Protein AF-0000000078027115 (afdb_homodimer)

Radius of gyration: 21.69 Å; Cα contacts (8 Å, |Δi|>4): 1004; chains: 2; bounding box: 46×57×55 Å

Nearest PDB structures (foldseek):
  5u2k-assembly1_A  TM=8.817E-01  e=4.758E-08  Staphylococcus aureus subsp. aureus COL
  2ic7-assembly1_B  TM=8.931E-01  e=7.003E-08  Geobacillus kaustophilus
  3vbk-assembly1_E  TM=7.698E-01  e=2.415E-09  Bacillus cereus SJ1
  3vbn-assembly1_E  TM=7.291E-01  e=1.578E-08  Bacillus cereus SJ1
  3vbp-assembly1_E  TM=7.575E-01  e=7.821E-08  Bacillus cereus SJ1

Secondary structure (DSSP, 8-state):
----HHHHHHHTHHHHHHHHHHHTTS-HHHHHHHHHHTTT--HHHHHHHHHHHHHHHSSEE-SS-EE-TT-EEE-GGGEEE-SS-EE-TT-EEE-TT-EEE-SS-EE-TT-EEE-EEE----SSS-GGGSPEEE--EEE-SSEEE-TT-EE-TT-EE-SSEEE-TT-EE-S-B-SEEEEETTEEEEE---/----HHHHHHHHHHHHHHHHHHHTTS-HHHHHHHHHHTTT--HHHHHHHHHHHHHHHSSEE-SS-EE-TT-EEE-GGGEEE-SS-EE-TT-EEE-TT-EEE-SS-EE-TT-EEE-EEE---SSSS-GGGSPEEE--EEE-SSEEE-TT-EE-TT-EE-SSEEE-TT-EE-S-B-SEEEEETTEEEEE---

pLDDT: mean 95.49, std 7.54, range [35.25, 98.94]

InterPro domains:
  IPR001451 Hexapeptide repeat [PF00132] (137-171)
  IPR011004 Trimeric LpxA-like superfamily [SSF51161] (45-188)
  IPR051159 Hexapeptide-repeat containing acetyltransferases [PTHR23416] (60-187)

Structure (mmCIF, N/CA/C/O backbone):
data_AF-0000000078027115-model_v1
#
loop_
_entity.id
_entity.type
_entity.pdbx_description
1 polymer Acyltransferase
#
loop_
_atom_site.group_PDB
_atom_site.id
_atom_site.type_symbol
_atom_site.label_atom_id
_atom_site.label_alt_id
_atom_site.label_comp_id
_atom_site.label_asym_id
_atom_site.label_entity_id
_atom_site.label_seq_id
_atom_site.pdbx_PDB_ins_code
_atom_site.Cartn_x
_atom_site.Cartn_y
_atom_site.Cartn_z
_atom_site.occupancy
_atom_site.B_iso_or_equiv
_atom_site.auth_seq_id
_atom_site.auth_comp_id
_atom_site.auth_asym_id
_atom_site.auth_atom_id
_atom_site.pdbx_PDB_model_num
ATOM 1 N N . MET A 1 1 ? -15.133 -5.922 22.125 1 35.25 1 MET A N 1
ATOM 2 C CA . MET A 1 1 ? -13.844 -6.066 21.438 1 35.25 1 MET A CA 1
ATOM 3 C C . MET A 1 1 ? -14.039 -6.391 19.969 1 35.25 1 MET A C 1
ATOM 5 O O . MET A 1 1 ? -14.75 -7.336 19.625 1 35.25 1 MET A O 1
ATOM 9 N N . LEU A 1 2 ? -13.945 -5.504 19.109 1 49.84 2 LEU A N 1
ATOM 10 C CA . LEU A 1 2 ? -14.242 -5.738 17.703 1 49.84 2 LEU A CA 1
ATOM 11 C C . LEU A 1 2 ? -13.609 -7.039 17.219 1 49.84 2 LEU A C 1
ATOM 13 O O . LEU A 1 2 ? -12.438 -7.305 17.5 1 49.84 2 LEU A O 1
ATOM 17 N N . GLU A 1 3 ? -14.383 -7.988 16.953 1 62.34 3 GLU A N 1
ATOM 18 C CA . GLU A 1 3 ? -13.977 -9.312 16.484 1 62.34 3 GLU A CA 1
ATOM 19 C C . GLU A 1 3 ? -12.914 -9.211 15.383 1 62.34 3 GLU A C 1
ATOM 21 O O . GLU A 1 3 ? -13.047 -8.406 14.461 1 62.34 3 GLU A O 1
ATOM 26 N N . THR A 1 4 ? -11.812 -9.875 15.57 1 75.25 4 THR A N 1
ATOM 27 C CA . THR A 1 4 ? -10.75 -9.898 14.57 1 75.25 4 THR A CA 1
ATOM 28 C C . THR A 1 4 ? -11.227 -10.586 13.289 1 75.25 4 THR A C 1
ATOM 30 O O . THR A 1 4 ? -12.258 -11.258 13.289 1 75.25 4 THR A O 1
ATOM 33 N N . GLY A 1 5 ? -10.633 -10.32 12.211 1 80.94 5 GLY A N 1
ATOM 34 C CA . GLY A 1 5 ? -10.945 -10.984 10.953 1 80.94 5 GLY A CA 1
ATOM 35 C C . GLY A 1 5 ? -10.969 -12.492 11.07 1 80.94 5 GLY A C 1
ATOM 36 O O . GLY A 1 5 ? -11.852 -13.156 10.516 1 80.94 5 GLY A O 1
ATOM 37 N N . ARG A 1 6 ? -10.109 -13.055 11.867 1 83.5 6 ARG A N 1
ATOM 38 C CA . ARG A 1 6 ? -10 -14.5 12.055 1 83.5 6 ARG A CA 1
ATOM 39 C C . ARG A 1 6 ? -11.242 -15.062 12.727 1 83.5 6 ARG A C 1
ATOM 41 O O . ARG A 1 6 ? -11.781 -16.078 12.289 1 83.5 6 ARG A O 1
ATOM 48 N N . LYS A 1 7 ? -11.688 -14.43 13.797 1 83.12 7 LYS A N 1
ATOM 49 C CA . LYS A 1 7 ? -12.883 -14.867 14.516 1 83.12 7 LYS A CA 1
ATOM 50 C C . LYS A 1 7 ? -14.117 -14.781 13.625 1 83.12 7 LYS A C 1
ATOM 52 O O . LYS A 1 7 ? -14.945 -15.695 13.617 1 83.12 7 LYS A O 1
ATOM 57 N N . LYS A 1 8 ? -14.203 -13.773 12.852 1 84.38 8 LYS A N 1
ATOM 58 C CA . LYS A 1 8 ? -15.336 -13.609 11.945 1 84.38 8 LYS A CA 1
ATOM 59 C C . LYS A 1 8 ? -15.344 -14.695 10.875 1 84.38 8 LYS A C 1
ATOM 61 O O . LYS A 1 8 ? -16.391 -15.273 10.578 1 84.38 8 LYS A O 1
ATOM 66 N N . PHE A 1 9 ? -14.219 -14.93 10.359 1 89.62 9 PHE A N 1
ATOM 67 C CA . PHE A 1 9 ? -14.117 -15.984 9.359 1 89.62 9 PHE A CA 1
ATOM 68 C C . PHE A 1 9 ? -14.539 -17.328 9.938 1 89.62 9 PHE A C 1
ATOM 70 O O . PHE A 1 9 ? -15.281 -18.078 9.297 1 89.62 9 PHE A O 1
ATOM 77 N N . SER A 1 10 ? -14.031 -17.625 11.023 1 87.88 10 SER A N 1
ATOM 78 C CA . SER A 1 10 ? -14.328 -18.922 11.648 1 87.88 10 SER A CA 1
ATOM 79 C C . SER A 1 10 ? -15.828 -19.078 11.883 1 87.88 10 SER A C 1
ATOM 81 O O . SER A 1 10 ? -16.375 -20.172 11.719 1 87.88 10 SER A O 1
ATOM 83 N N . ARG A 1 11 ? -16.5 -17.984 12.188 1 89.88 11 ARG A N 1
ATOM 84 C CA . ARG A 1 11 ? -17.922 -18 12.469 1 89.88 11 ARG A CA 1
ATOM 85 C C . ARG A 1 11 ? -18.734 -18.297 11.203 1 89.88 11 ARG A C 1
ATOM 87 O O . ARG A 1 11 ? -19.734 -19.016 11.242 1 89.88 11 ARG A O 1
ATOM 94 N N . TRP A 1 12 ? -18.281 -17.797 10.125 1 92.88 12 TRP A N 1
ATOM 95 C CA . TRP A 1 12 ? -19.062 -17.891 8.891 1 92.88 12 TRP A CA 1
ATOM 96 C C . TRP A 1 12 ? -18.391 -18.828 7.898 1 92.88 12 TRP A C 1
ATOM 98 O O . TRP A 1 12 ? -18.703 -18.812 6.703 1 92.88 12 TRP A O 1
ATOM 108 N N . LYS A 1 13 ? -17.5 -19.625 8.391 1 94.25 13 LYS A N 1
ATOM 109 C CA . LYS A 1 13 ? -16.672 -20.469 7.539 1 94.25 13 LYS A CA 1
ATOM 110 C C . LYS A 1 13 ? -17.531 -21.391 6.664 1 94.25 13 LYS A C 1
ATOM 112 O O . LYS A 1 13 ? -17.281 -21.516 5.465 1 94.25 13 LYS A O 1
ATOM 117 N N . TRP A 1 14 ? -18.5 -22.031 7.293 1 94.81 14 TRP A N 1
ATOM 118 C CA . TRP A 1 14 ? -19.312 -22.969 6.555 1 94.81 14 TRP A CA 1
ATOM 119 C C . TRP A 1 14 ? -20.031 -22.297 5.395 1 94.81 14 TRP A C 1
ATOM 121 O O . TRP A 1 14 ? -20.125 -22.844 4.297 1 94.81 14 TRP A O 1
ATOM 131 N N . LEU A 1 15 ? -20.578 -21.078 5.57 1 95.94 15 LEU A N 1
ATOM 132 C CA . LEU A 1 15 ? -21.25 -20.312 4.527 1 95.94 15 LEU A CA 1
ATOM 133 C C . LEU A 1 15 ? -20.266 -19.875 3.449 1 95.94 15 LEU A C 1
ATOM 135 O O . LEU A 1 15 ? -20.562 -19.969 2.256 1 95.94 15 LEU A O 1
ATOM 139 N N . ILE A 1 16 ? -19.141 -19.422 3.916 1 96.19 16 ILE A N 1
ATOM 140 C CA . ILE A 1 16 ? -18.109 -18.953 2.986 1 96.19 16 ILE A CA 1
ATOM 141 C C . ILE A 1 16 ? -17.672 -20.094 2.078 1 96.19 16 ILE A C 1
ATOM 143 O O . ILE A 1 16 ? -17.609 -19.938 0.857 1 96.19 16 ILE A O 1
ATOM 147 N N . LYS A 1 17 ? -17.406 -21.203 2.666 1 95.12 17 LYS A N 1
ATOM 148 C CA . LYS A 1 17 ? -16.984 -22.375 1.897 1 95.12 17 LYS A CA 1
ATOM 149 C C . LYS A 1 17 ? -18.062 -22.812 0.926 1 95.12 17 LYS A C 1
ATOM 151 O O . LYS A 1 17 ? -17.766 -23.25 -0.191 1 95.12 17 LYS A O 1
ATOM 156 N N . PHE A 1 18 ? -19.328 -22.734 1.373 1 97.44 18 PHE A N 1
ATOM 157 C CA . PHE A 1 18 ? -20.469 -23.062 0.512 1 97.44 18 PHE A CA 1
ATOM 158 C C . PHE A 1 18 ? -20.5 -22.141 -0.699 1 97.44 18 PHE A C 1
ATOM 160 O O . PHE A 1 18 ? -20.688 -22.594 -1.829 1 97.44 18 PHE A O 1
ATOM 167 N N . LEU A 1 19 ? -20.297 -20.844 -0.499 1 97.69 19 LEU A N 1
ATOM 168 C CA . LEU A 1 19 ? -20.328 -19.859 -1.574 1 97.69 19 LEU A CA 1
ATOM 169 C C . LEU A 1 19 ? -19.141 -20.047 -2.521 1 97.69 19 LEU A C 1
ATOM 171 O O . LEU A 1 19 ? -19.266 -19.828 -3.729 1 97.69 19 LEU A O 1
ATOM 175 N N . VAL A 1 20 ? -17.969 -20.406 -1.99 1 98.06 20 VAL A N 1
ATOM 176 C CA . VAL A 1 20 ? -16.828 -20.719 -2.828 1 98.06 20 VAL A CA 1
ATOM 177 C C . VAL A 1 20 ? -17.172 -21.844 -3.791 1 98.06 20 VAL A C 1
ATOM 179 O O . VAL A 1 20 ? -16.844 -21.781 -4.977 1 98.06 20 VAL A O 1
ATOM 182 N N . LYS A 1 21 ? -17.812 -22.891 -3.299 1 97.5 21 LYS A N 1
ATOM 183 C CA . LYS A 1 21 ? -18.203 -24.031 -4.133 1 97.5 21 LYS A CA 1
ATOM 184 C C . LYS A 1 21 ? -19.172 -23.578 -5.23 1 97.5 21 LYS A C 1
ATOM 186 O O . LYS A 1 21 ? -19.062 -24.047 -6.371 1 97.5 21 LYS A O 1
ATOM 191 N N . ILE A 1 22 ? -20.078 -22.703 -4.902 1 98 22 ILE A N 1
ATOM 192 C CA . ILE A 1 22 ? -21.047 -22.188 -5.867 1 98 22 ILE A CA 1
ATOM 193 C C . ILE A 1 22 ? -20.328 -21.422 -6.973 1 98 22 ILE A C 1
ATOM 195 O O . ILE A 1 22 ? -20.578 -21.656 -8.156 1 98 22 ILE A O 1
ATOM 199 N N . VAL A 1 23 ? -19.406 -20.562 -6.578 1 98 23 VAL A N 1
ATOM 200 C CA . VAL A 1 23 ? -18.688 -19.734 -7.535 1 98 23 VAL A CA 1
ATOM 201 C C . VAL A 1 23 ? -17.781 -20.609 -8.398 1 98 23 VAL A C 1
ATOM 203 O O . VAL A 1 23 ? -17.562 -20.312 -9.578 1 98 23 VAL A O 1
ATOM 206 N N . SER A 1 24 ? -17.328 -21.688 -7.832 1 97.5 24 SER A N 1
ATOM 207 C CA . SER A 1 24 ? -16.391 -22.594 -8.516 1 97.5 24 SER A CA 1
ATOM 208 C C . SER A 1 24 ? -17.062 -23.266 -9.711 1 97.5 24 SER A C 1
ATOM 210 O O . SER A 1 24 ? -16.375 -23.828 -10.57 1 97.5 24 SER A O 1
ATOM 212 N N . ILE A 1 25 ? -18.328 -23.281 -9.789 1 97.81 25 ILE A N 1
ATOM 213 C CA . ILE A 1 25 ? -19.078 -23.906 -10.883 1 97.81 25 ILE A CA 1
ATOM 214 C C . ILE A 1 25 ? -18.969 -23.031 -12.133 1 97.81 25 ILE A C 1
ATOM 216 O O . ILE A 1 25 ? -19.016 -23.547 -13.258 1 97.81 25 ILE A O 1
ATOM 220 N N . LEU A 1 26 ? -18.766 -21.812 -11.93 1 97.81 26 LEU A N 1
ATOM 221 C CA . LEU A 1 26 ? -18.672 -20.875 -13.055 1 97.81 26 LEU A CA 1
ATOM 222 C C . LEU A 1 26 ? -17.391 -21.109 -13.852 1 97.81 26 LEU A C 1
ATOM 224 O O . LEU A 1 26 ? -16.375 -21.484 -13.281 1 97.81 26 LEU A O 1
ATOM 228 N N . PRO A 1 27 ? -17.5 -20.812 -15.141 1 98.06 27 PRO A N 1
ATOM 229 C CA . PRO A 1 27 ? -16.281 -20.953 -15.953 1 98.06 27 PRO A CA 1
ATOM 230 C C . PRO A 1 27 ? -15.156 -20.047 -15.477 1 98.06 27 PRO A C 1
ATOM 232 O O . PRO A 1 27 ? -15.406 -18.953 -14.969 1 98.06 27 PRO A O 1
ATOM 235 N N . THR A 1 28 ? -13.945 -20.531 -15.617 1 97.94 28 THR A N 1
ATOM 236 C CA . THR A 1 28 ? -12.758 -19.812 -15.156 1 97.94 28 THR A CA 1
ATOM 237 C C . THR A 1 28 ? -12.727 -18.406 -15.719 1 97.94 28 THR A C 1
ATOM 239 O O . THR A 1 28 ? -12.406 -17.453 -15 1 97.94 28 THR A O 1
ATOM 242 N N . SER A 1 29 ? -13.047 -18.219 -16.984 1 97.81 29 SER A N 1
ATOM 243 C CA . SER A 1 29 ? -13.008 -16.906 -17.609 1 97.81 29 SER A CA 1
ATOM 244 C C . SER A 1 29 ? -13.938 -15.93 -16.906 1 97.81 29 SER A C 1
ATOM 246 O O . SER A 1 29 ? -13.609 -14.75 -16.75 1 97.81 29 SER A O 1
ATOM 248 N N . ILE A 1 30 ? -15.039 -16.406 -16.5 1 98.44 30 ILE A N 1
ATOM 249 C CA . ILE A 1 30 ? -16.016 -15.57 -15.812 1 98.44 30 ILE A CA 1
ATOM 250 C C . ILE A 1 30 ? -15.492 -15.211 -14.422 1 98.44 30 ILE A C 1
ATOM 252 O O . ILE A 1 30 ? -15.602 -14.062 -13.984 1 98.44 30 ILE A O 1
ATOM 256 N N . ARG A 1 31 ? -14.914 -16.203 -13.758 1 98.5 31 ARG A N 1
ATOM 257 C CA . ARG A 1 31 ? -14.398 -15.969 -12.406 1 98.5 31 ARG A CA 1
ATOM 258 C C . ARG A 1 31 ? -13.258 -14.961 -12.43 1 98.5 31 ARG A C 1
ATOM 260 O O . ARG A 1 31 ? -13.18 -14.094 -11.555 1 98.5 31 ARG A O 1
ATOM 267 N N . VAL A 1 32 ? -12.406 -15.039 -13.414 1 98.25 32 VAL A N 1
ATOM 268 C CA . VAL A 1 32 ? -11.297 -14.094 -13.555 1 98.25 32 VAL A CA 1
ATOM 269 C C . VAL A 1 32 ? -11.844 -12.695 -13.797 1 98.25 32 VAL A C 1
ATOM 271 O O . VAL A 1 32 ? -11.352 -11.719 -13.227 1 98.25 32 VAL A O 1
ATOM 274 N N . THR A 1 33 ? -12.867 -12.594 -14.68 1 98.25 33 THR A N 1
ATOM 275 C CA . THR A 1 33 ? -13.492 -11.312 -14.961 1 98.25 33 THR A CA 1
ATOM 276 C C . THR A 1 33 ? -14.133 -10.734 -13.703 1 98.25 33 THR A C 1
ATOM 278 O O . THR A 1 33 ? -13.992 -9.539 -13.43 1 98.25 33 THR A O 1
ATOM 281 N N . LEU A 1 34 ? -14.812 -11.555 -12.945 1 97.75 34 LEU A N 1
ATOM 282 C CA . LEU A 1 34 ? -15.438 -11.125 -11.703 1 97.75 34 LEU A CA 1
ATOM 283 C C . LEU A 1 34 ? -14.383 -10.625 -10.719 1 97.75 34 LEU A C 1
ATOM 285 O O . LEU A 1 34 ? -14.609 -9.633 -10.016 1 97.75 34 LEU A O 1
ATOM 289 N N . MET A 1 35 ? -13.211 -11.336 -10.641 1 97.5 35 MET A N 1
ATOM 290 C CA . MET A 1 35 ? -12.117 -10.914 -9.773 1 97.5 35 MET A CA 1
ATOM 291 C C . MET A 1 35 ? -11.688 -9.492 -10.086 1 97.5 35 MET A C 1
ATOM 293 O O . MET A 1 35 ? -11.484 -8.68 -9.18 1 97.5 35 MET A O 1
ATOM 297 N N . THR A 1 36 ? -11.586 -9.211 -11.344 1 96.38 36 THR A N 1
ATOM 298 C CA . THR A 1 36 ? -11.148 -7.891 -11.789 1 96.38 36 THR A CA 1
ATOM 299 C C . THR A 1 36 ? -12.227 -6.848 -11.523 1 96.38 36 THR A C 1
ATOM 301 O O . THR A 1 36 ? -11.93 -5.75 -11.047 1 96.38 36 THR A O 1
ATOM 304 N N . MET A 1 37 ? -13.469 -7.156 -11.789 1 95.75 37 MET A N 1
ATOM 305 C CA . MET A 1 37 ? -14.586 -6.227 -11.656 1 95.75 37 MET A CA 1
ATOM 306 C C . MET A 1 37 ? -14.805 -5.832 -10.203 1 95.75 37 MET A C 1
ATOM 308 O O . MET A 1 37 ? -15.117 -4.68 -9.906 1 95.75 37 MET A O 1
ATOM 312 N N . PHE A 1 38 ? -14.617 -6.73 -9.336 1 96 38 PHE A N 1
ATOM 313 C CA . PHE A 1 38 ? -14.93 -6.484 -7.938 1 96 38 PHE A CA 1
ATOM 314 C C . PHE A 1 38 ? -13.672 -6.152 -7.148 1 96 38 PHE A C 1
ATOM 316 O O . PHE A 1 38 ? -13.688 -6.129 -5.918 1 96 38 PHE A O 1
ATOM 323 N N . SER A 1 39 ? -12.578 -5.906 -7.859 1 96.12 39 SER A N 1
ATOM 324 C CA . SER A 1 39 ? -11.305 -5.629 -7.191 1 96.12 39 SER A CA 1
ATOM 325 C C . SER A 1 39 ? -11.383 -4.352 -6.367 1 96.12 39 SER A C 1
ATOM 327 O O . SER A 1 39 ? -10.664 -4.207 -5.371 1 96.12 39 SER A O 1
ATOM 329 N N . GLY A 1 40 ? -12.281 -3.457 -6.66 1 94.44 40 GLY A N 1
ATOM 330 C CA . GLY A 1 40 ? -12.328 -2.166 -5.996 1 94.44 40 GLY A CA 1
ATOM 331 C C . GLY A 1 40 ? -13.484 -2.039 -5.02 1 94.44 40 GLY A C 1
ATOM 332 O O . GLY A 1 40 ? -13.625 -1.015 -4.348 1 94.44 40 GLY A O 1
ATOM 333 N N . LEU A 1 41 ? -14.375 -3.035 -4.91 1 94 41 LEU A N 1
ATOM 334 C CA . LEU A 1 41 ? -15.547 -2.971 -4.043 1 94 41 LEU A CA 1
ATOM 335 C C . LEU A 1 41 ? -15.133 -2.812 -2.584 1 94 41 LEU A C 1
ATOM 337 O O . LEU A 1 41 ? -14.406 -3.648 -2.047 1 94 41 LEU A O 1
ATOM 341 N N . PRO A 1 42 ? -15.539 -1.743 -1.933 1 91.94 42 PRO A N 1
ATOM 342 C CA . PRO A 1 42 ? -15.102 -1.483 -0.56 1 91.94 42 PRO A CA 1
ATOM 343 C C . PRO A 1 42 ? -15.945 -2.219 0.478 1 91.94 42 PRO A C 1
ATOM 345 O O . PRO A 1 42 ? -16.938 -2.85 0.13 1 91.94 42 PRO A O 1
ATOM 348 N N . GLY A 1 43 ? -15.414 -2.191 1.781 1 90.62 43 GLY A N 1
ATOM 349 C CA . GLY A 1 43 ? -16.188 -2.68 2.91 1 90.62 43 GLY A CA 1
ATOM 350 C C . GLY A 1 43 ? -16.094 -4.184 3.084 1 90.62 43 GLY A C 1
ATOM 351 O O . GLY A 1 43 ? -15.422 -4.867 2.314 1 90.62 43 GLY A O 1
ATOM 352 N N . LYS A 1 44 ? -16.781 -4.684 4.047 1 92.81 44 LYS A N 1
ATOM 353 C CA . LYS A 1 44 ? -16.766 -6.098 4.406 1 92.81 44 LYS A CA 1
ATOM 354 C C . LYS A 1 44 ? -17.266 -6.965 3.254 1 92.81 44 LYS A C 1
ATOM 356 O O . LYS A 1 44 ? -16.672 -8 2.941 1 92.81 44 LYS A O 1
ATOM 361 N N . PRO A 1 45 ? -18.422 -6.562 2.549 1 93.88 45 PRO A N 1
ATOM 362 C CA . PRO A 1 45 ? -18.844 -7.383 1.416 1 93.88 45 PRO A CA 1
ATOM 363 C C . PRO A 1 45 ? -17.766 -7.531 0.347 1 93.88 45 PRO A C 1
ATOM 365 O O . PRO A 1 45 ? -17.609 -8.609 -0.236 1 93.88 45 PRO A O 1
ATOM 368 N N . GLY A 1 46 ? -17 -6.426 0.103 1 96.12 46 GLY A N 1
ATOM 369 C CA . GLY A 1 46 ? -15.922 -6.496 -0.86 1 96.12 46 GLY A CA 1
ATOM 370 C C . GLY A 1 46 ? -14.828 -7.469 -0.454 1 96.12 46 GLY A C 1
ATOM 371 O O . GLY A 1 46 ? -14.305 -8.211 -1.291 1 96.12 46 GLY A O 1
ATOM 372 N N . VAL A 1 47 ? -14.531 -7.465 0.813 1 96.94 47 VAL A N 1
ATOM 373 C CA . VAL A 1 47 ? -13.484 -8.336 1.346 1 96.94 47 VAL A CA 1
ATOM 374 C C . VAL A 1 47 ? -13.906 -9.797 1.197 1 96.94 47 VAL A C 1
ATOM 376 O O . VAL A 1 47 ? -13.125 -10.625 0.717 1 96.94 47 VAL A O 1
ATOM 379 N N . VAL A 1 48 ? -15.102 -10.117 1.535 1 97.62 48 VAL A N 1
ATOM 380 C CA . VAL A 1 48 ? -15.609 -11.484 1.49 1 97.62 48 VAL A CA 1
ATOM 381 C C . VAL A 1 48 ? -15.688 -11.961 0.041 1 97.62 48 VAL A C 1
ATOM 383 O O . VAL A 1 48 ? -15.281 -13.078 -0.273 1 97.62 48 VAL A O 1
ATOM 386 N N . LEU A 1 49 ? -16.188 -11.117 -0.809 1 98.25 49 LEU A N 1
ATOM 387 C CA . LEU A 1 49 ? -16.328 -11.469 -2.217 1 98.25 49 LEU A CA 1
ATOM 388 C C . LEU A 1 49 ? -14.977 -11.75 -2.852 1 98.25 49 LEU A C 1
ATOM 390 O O . LEU A 1 49 ? -14.82 -12.719 -3.6 1 98.25 49 LEU A O 1
ATOM 394 N N . ARG A 1 50 ? -14.023 -10.898 -2.559 1 98.5 50 ARG A N 1
ATOM 395 C CA . ARG A 1 50 ? -12.695 -11.102 -3.119 1 98.5 50 ARG A CA 1
ATOM 396 C C . ARG A 1 50 ? -12.086 -12.414 -2.619 1 98.5 50 ARG A C 1
ATOM 398 O O . ARG A 1 50 ? -11.43 -13.125 -3.379 1 98.5 50 ARG A O 1
ATOM 405 N N . TYR A 1 51 ? -12.234 -12.734 -1.387 1 98.75 51 TYR A N 1
ATOM 406 C CA . TYR A 1 51 ? -11.773 -14.016 -0.863 1 98.75 51 TYR A CA 1
ATOM 407 C C . TYR A 1 51 ? -12.422 -15.18 -1.604 1 98.75 51 TYR A C 1
ATOM 409 O O . TYR A 1 51 ? -11.742 -16.125 -2.014 1 98.75 51 TYR A O 1
ATOM 417 N N . ILE A 1 52 ? -13.773 -15.117 -1.726 1 98.75 52 ILE A N 1
ATOM 418 C CA . ILE A 1 52 ? -14.547 -16.203 -2.312 1 98.75 52 ILE A CA 1
ATOM 419 C C . ILE A 1 52 ? -14.07 -16.453 -3.742 1 98.75 52 ILE A C 1
ATOM 421 O O . ILE A 1 52 ? -13.82 -17.609 -4.125 1 98.75 52 ILE A O 1
ATOM 425 N N . ILE A 1 53 ? -13.977 -15.414 -4.496 1 98.88 53 ILE A N 1
ATOM 426 C CA . ILE A 1 53 ? -13.586 -15.555 -5.895 1 98.88 53 ILE A CA 1
ATOM 427 C C . ILE A 1 53 ? -12.148 -16.047 -5.984 1 98.88 53 ILE A C 1
ATOM 429 O O . ILE A 1 53 ? -11.852 -16.984 -6.734 1 98.88 53 ILE A O 1
ATOM 433 N N . PHE A 1 54 ? -11.242 -15.461 -5.254 1 98.88 54 PHE A N 1
ATOM 434 C CA . PHE A 1 54 ? -9.844 -15.867 -5.25 1 98.88 54 PHE A CA 1
ATOM 435 C C . PHE A 1 54 ? -9.703 -17.344 -4.883 1 98.88 54 PHE A C 1
ATOM 437 O O . PHE A 1 54 ? -8.977 -18.078 -5.543 1 98.88 54 PHE A O 1
ATOM 444 N N . SER A 1 55 ? -10.359 -17.719 -3.795 1 98.81 55 SER A N 1
ATOM 445 C CA . SER A 1 55 ? -10.305 -19.094 -3.322 1 98.81 55 SER A CA 1
ATOM 446 C C . SER A 1 55 ? -10.812 -20.062 -4.383 1 98.81 55 SER A C 1
ATOM 448 O O . SER A 1 55 ? -10.289 -21.172 -4.516 1 98.81 55 SER A O 1
ATOM 450 N N . SER A 1 56 ? -11.781 -19.672 -5.133 1 98.75 56 SER A N 1
ATOM 451 C CA . SER A 1 56 ? -12.344 -20.531 -6.168 1 98.75 56 SER A CA 1
ATOM 452 C C . SER A 1 56 ? -11.391 -20.688 -7.348 1 98.75 56 SER A C 1
ATOM 454 O O . SER A 1 56 ? -11.5 -21.625 -8.133 1 98.75 56 SER A O 1
ATOM 456 N N . LEU A 1 57 ? -10.461 -19.766 -7.496 1 98.75 57 LEU A N 1
ATOM 457 C CA . LEU A 1 57 ? -9.578 -19.719 -8.656 1 98.75 57 LEU A CA 1
ATOM 458 C C . LEU A 1 57 ? -8.211 -20.312 -8.336 1 98.75 57 LEU A C 1
ATOM 460 O O . LEU A 1 57 ? -7.559 -20.906 -9.203 1 98.75 57 LEU A O 1
ATOM 464 N N . SER A 1 58 ? -7.766 -20.156 -7.09 1 98.81 58 SER A N 1
ATOM 465 C CA . SER A 1 58 ? -6.395 -20.484 -6.703 1 98.81 58 SER A CA 1
ATOM 466 C C . SER A 1 58 ? -6.176 -21.984 -6.645 1 98.81 58 SER A C 1
ATOM 468 O O . SER A 1 58 ? -7.137 -22.75 -6.543 1 98.81 58 SER A O 1
ATOM 470 N N . LYS A 1 59 ? -4.898 -22.359 -6.773 1 98.56 59 LYS A N 1
ATOM 471 C CA . LYS A 1 59 ? -4.535 -23.781 -6.645 1 98.56 59 LYS A CA 1
ATOM 472 C C . LYS A 1 59 ? -4.891 -24.312 -5.262 1 98.56 59 LYS A C 1
ATOM 474 O O . LYS A 1 59 ? -5.438 -25.406 -5.137 1 98.56 59 LYS A O 1
ATOM 479 N N . CYS A 1 60 ? -4.551 -23.578 -4.266 1 98.31 60 CYS A N 1
ATOM 480 C CA . CYS A 1 60 ? -4.891 -23.797 -2.863 1 98.31 60 CYS A CA 1
ATOM 481 C C . CYS A 1 60 ? -5.078 -22.469 -2.133 1 98.31 60 CYS A C 1
ATOM 483 O O . CYS A 1 60 ? -4.348 -21.516 -2.377 1 98.31 60 CYS A O 1
ATOM 485 N N . CYS A 1 61 ? -6.074 -22.438 -1.233 1 98.62 61 CYS A N 1
ATOM 486 C CA . CYS A 1 61 ? -6.312 -21.25 -0.427 1 98.62 61 CYS A CA 1
ATOM 487 C C . CYS A 1 61 ? -6.73 -21.625 0.99 1 98.62 61 CYS A C 1
ATOM 489 O O . CYS A 1 61 ? -7.758 -22.266 1.188 1 98.62 61 CYS A O 1
ATOM 491 N N . GLY A 1 62 ? -5.938 -21.203 1.924 1 98.5 62 GLY A N 1
ATOM 492 C CA . GLY A 1 62 ? -6.242 -21.484 3.318 1 98.5 62 GLY A CA 1
ATOM 493 C C . GLY A 1 62 ? -7.344 -20.594 3.875 1 98.5 62 GLY A C 1
ATOM 494 O O . GLY A 1 62 ? -8.016 -19.891 3.125 1 98.5 62 GLY A O 1
ATOM 495 N N . ASP A 1 63 ? -7.508 -20.719 5.223 1 97.94 63 ASP A N 1
ATOM 496 C CA . ASP A 1 63 ? -8.531 -19.953 5.93 1 97.94 63 ASP A CA 1
ATOM 497 C C . ASP A 1 63 ? -8.055 -18.531 6.227 1 97.94 63 ASP A C 1
ATOM 499 O O . ASP A 1 63 ? -6.867 -18.312 6.496 1 97.94 63 ASP A O 1
ATOM 503 N N . ASN A 1 64 ? -8.969 -17.562 6.168 1 97.5 64 ASN A N 1
ATOM 504 C CA . ASN A 1 64 ? -8.742 -16.188 6.617 1 97.5 64 ASN A CA 1
ATOM 505 C C . ASN A 1 64 ? -7.664 -15.5 5.789 1 97.5 64 ASN A C 1
ATOM 507 O O . ASN A 1 64 ? -6.707 -14.953 6.344 1 97.5 64 ASN A O 1
ATOM 511 N N . VAL A 1 65 ? -7.855 -15.586 4.508 1 98.62 65 VAL A N 1
ATOM 512 C CA . VAL A 1 65 ? -7 -14.852 3.578 1 98.62 65 VAL A CA 1
ATOM 513 C C . VAL A 1 65 ? -7.672 -13.539 3.182 1 98.62 65 VAL A C 1
ATOM 515 O O . VAL A 1 65 ? -8.844 -13.523 2.793 1 98.62 65 VAL A O 1
ATOM 518 N N . TYR A 1 66 ? -6.926 -12.508 3.389 1 98.62 66 TYR A N 1
ATOM 519 C CA . TYR A 1 66 ? -7.41 -11.172 3.07 1 98.62 66 TYR A CA 1
ATOM 520 C C . TYR A 1 66 ? -6.801 -10.664 1.769 1 98.62 66 TYR A C 1
ATOM 522 O O . TYR A 1 66 ? -5.578 -10.664 1.605 1 98.62 66 TYR A O 1
ATOM 530 N N . ILE A 1 67 ? -7.605 -10.227 0.823 1 98.69 67 ILE A N 1
ATOM 531 C CA . ILE A 1 67 ? -7.176 -9.578 -0.41 1 98.69 67 ILE A CA 1
ATOM 532 C C . ILE A 1 67 ? -7.699 -8.141 -0.444 1 98.69 67 ILE A C 1
ATOM 534 O O . ILE A 1 67 ? -8.906 -7.918 -0.499 1 98.69 67 ILE A O 1
ATOM 538 N N . GLY A 1 68 ? -6.773 -7.238 -0.461 1 98.12 68 GLY A N 1
ATOM 539 C CA . GLY A 1 68 ? -7.117 -5.824 -0.463 1 98.12 68 GLY A CA 1
ATOM 540 C C . GLY A 1 68 ? -7.707 -5.352 -1.779 1 98.12 68 GLY A C 1
ATOM 541 O O . GLY A 1 68 ? -8.008 -6.164 -2.656 1 98.12 68 GLY A O 1
ATOM 542 N N . ARG A 1 69 ? -7.934 -4.035 -1.87 1 97.25 69 ARG A N 1
ATOM 543 C CA . ARG A 1 69 ? -8.578 -3.457 -3.043 1 97.25 69 ARG A CA 1
ATOM 544 C C . ARG A 1 69 ? -7.566 -3.176 -4.145 1 97.25 69 ARG A C 1
ATOM 546 O O . ARG A 1 69 ? -6.402 -2.875 -3.865 1 97.25 69 ARG A O 1
ATOM 553 N N . TRP A 1 70 ? -8.078 -3.283 -5.352 1 97.19 70 TRP A N 1
ATOM 554 C CA . TRP A 1 70 ? -7.387 -2.883 -6.574 1 97.19 70 TRP A CA 1
ATOM 555 C C . TRP A 1 70 ? -6.129 -3.715 -6.789 1 97.19 70 TRP A C 1
ATOM 557 O O . TRP A 1 70 ? -5.109 -3.201 -7.258 1 97.19 70 TRP A O 1
ATOM 567 N N . CYS A 1 71 ? -6.125 -4.934 -6.289 1 98.19 71 CYS A N 1
ATOM 568 C CA . CYS A 1 71 ? -5.082 -5.887 -6.648 1 98.19 71 CYS A CA 1
ATOM 569 C C . CYS A 1 71 ? -5.285 -6.414 -8.062 1 98.19 71 CYS A C 1
ATOM 571 O O . CYS A 1 71 ? -6.418 -6.605 -8.5 1 98.19 71 CYS A O 1
ATOM 573 N N . ASN A 1 72 ? -4.188 -6.527 -8.789 1 98.38 72 ASN A N 1
ATOM 574 C CA . ASN A 1 72 ? -4.148 -7.238 -10.062 1 98.38 72 ASN A CA 1
ATOM 575 C C . ASN A 1 72 ? -3.439 -8.578 -9.938 1 98.38 72 ASN A C 1
ATOM 577 O O . ASN A 1 72 ? -2.209 -8.633 -9.867 1 98.38 72 ASN A O 1
ATOM 581 N N . ILE A 1 73 ? -4.188 -9.703 -9.922 1 98.69 73 ILE A N 1
ATOM 582 C CA . ILE A 1 73 ? -3.635 -11.039 -9.727 1 98.69 73 ILE A CA 1
ATOM 583 C C . ILE A 1 73 ? -3.863 -11.883 -10.977 1 98.69 73 ILE A C 1
ATOM 585 O O . ILE A 1 73 ? -5.008 -12.125 -11.367 1 98.69 73 ILE A O 1
ATOM 589 N N . LYS A 1 74 ? -2.801 -12.297 -11.547 1 98.44 74 LYS A N 1
ATOM 590 C CA . LYS A 1 74 ? -2.834 -13.07 -12.789 1 98.44 74 LYS A CA 1
ATOM 591 C C . LYS A 1 74 ? -2.396 -14.508 -12.555 1 98.44 74 LYS A C 1
ATOM 593 O O . LYS A 1 74 ? -1.601 -14.781 -11.648 1 98.44 74 LYS A O 1
ATOM 598 N N . ASN A 1 75 ? -2.949 -15.43 -13.43 1 98.44 75 ASN A N 1
ATOM 599 C CA . ASN A 1 75 ? -2.609 -16.844 -13.344 1 98.44 75 ASN A CA 1
ATOM 600 C C . ASN A 1 75 ? -2.807 -17.391 -11.93 1 98.44 75 ASN A C 1
ATOM 602 O O . ASN A 1 75 ? -1.908 -18.016 -11.375 1 98.44 75 ASN A O 1
ATOM 606 N N . ILE A 1 76 ? -3.98 -17.109 -11.422 1 98.75 76 ILE A N 1
ATOM 607 C CA . ILE A 1 76 ? -4.332 -17.422 -10.039 1 98.75 76 ILE A CA 1
ATOM 608 C C . ILE A 1 76 ? -4.336 -18.938 -9.836 1 98.75 76 ILE A C 1
ATOM 610 O O . ILE A 1 76 ? -4.027 -19.422 -8.75 1 98.75 76 ILE A O 1
ATOM 614 N N . GLY A 1 77 ? -4.617 -19.641 -10.828 1 98.62 77 GLY A N 1
ATOM 615 C CA . GLY A 1 77 ? -4.68 -21.094 -10.766 1 98.62 77 GLY A CA 1
ATOM 616 C C . GLY A 1 77 ? -3.357 -21.734 -10.391 1 98.62 77 GLY A C 1
ATOM 617 O O . GLY A 1 77 ? -3.303 -22.922 -10.086 1 98.62 77 GLY A O 1
ATOM 618 N N . SER A 1 78 ? -2.26 -21 -10.391 1 98.81 78 SER A N 1
ATOM 619 C CA . SER A 1 78 ? -0.936 -21.5 -10.055 1 98.81 78 SER A CA 1
ATOM 620 C C . SER A 1 78 ? -0.446 -20.938 -8.719 1 98.81 78 SER A C 1
ATOM 622 O O . SER A 1 78 ? 0.742 -21.031 -8.406 1 98.81 78 SER A O 1
ATOM 624 N N . ILE A 1 79 ? -1.318 -20.359 -7.949 1 98.88 79 ILE A N 1
ATOM 625 C CA . ILE A 1 79 ? -0.973 -19.719 -6.684 1 98.88 79 ILE A CA 1
ATOM 626 C C . ILE A 1 79 ? -1.527 -20.547 -5.523 1 98.88 79 ILE A C 1
ATOM 628 O O . ILE A 1 79 ? -2.699 -20.922 -5.531 1 98.88 79 ILE A O 1
ATOM 632 N N . SER A 1 80 ? -0.71 -20.922 -4.594 1 98.94 80 SER A N 1
ATOM 633 C CA . SER A 1 80 ? -1.083 -21.578 -3.344 1 98.94 80 SER A CA 1
ATOM 634 C C . SER A 1 80 ? -0.843 -20.656 -2.146 1 98.94 80 SER A C 1
ATOM 636 O O . SER A 1 80 ? 0.24 -20.094 -2.002 1 98.94 80 SER A O 1
ATOM 638 N N . VAL A 1 81 ? -1.826 -20.5 -1.33 1 98.88 81 VAL A N 1
ATOM 639 C CA . VAL A 1 81 ? -1.754 -19.625 -0.168 1 98.88 81 VAL A CA 1
ATOM 640 C C . VAL A 1 81 ? -2.203 -20.375 1.081 1 98.88 81 VAL A C 1
ATOM 642 O O . VAL A 1 81 ? -3.217 -21.078 1.059 1 98.88 81 VAL A O 1
ATOM 645 N N . GLY A 1 82 ? -1.434 -20.25 2.186 1 98.81 82 GLY A N 1
ATOM 646 C CA . GLY A 1 82 ? -1.792 -20.859 3.457 1 98.81 82 GLY A CA 1
ATOM 647 C C . GLY A 1 82 ? -2.846 -20.078 4.219 1 98.81 82 GLY A C 1
ATOM 648 O O . GLY A 1 82 ? -3.643 -19.344 3.617 1 98.81 82 GLY A O 1
ATOM 649 N N . ASP A 1 83 ? -2.898 -20.328 5.578 1 98.62 83 ASP A N 1
ATOM 650 C CA . ASP A 1 83 ? -3.879 -19.688 6.449 1 98.62 83 ASP A CA 1
ATOM 651 C C . ASP A 1 83 ? -3.387 -18.312 6.914 1 98.62 83 ASP A C 1
ATOM 653 O O . ASP A 1 83 ? -2.184 -18.109 7.082 1 98.62 83 ASP A O 1
ATOM 657 N N . ASN A 1 84 ? -4.324 -17.406 7.137 1 98.25 84 ASN A N 1
ATOM 658 C CA . ASN A 1 84 ? -4.039 -16.141 7.785 1 98.25 84 ASN A CA 1
ATOM 659 C C . ASN A 1 84 ? -3.037 -15.312 6.984 1 98.25 84 ASN A C 1
ATOM 661 O O . ASN A 1 84 ? -2.061 -14.805 7.535 1 98.25 84 ASN A O 1
ATOM 665 N N . VAL A 1 85 ? -3.273 -15.195 5.734 1 98.81 85 VAL A N 1
ATOM 666 C CA . VAL A 1 85 ? -2.447 -14.398 4.84 1 98.81 85 VAL A CA 1
ATOM 667 C C . VAL A 1 85 ? -3.18 -13.109 4.477 1 98.81 85 VAL A C 1
ATOM 669 O O . VAL A 1 85 ? -4.398 -13.109 4.277 1 98.81 85 VAL A O 1
ATOM 672 N N . SER A 1 86 ? -2.492 -12.016 4.496 1 98.69 86 SER A N 1
ATOM 673 C CA . SER A 1 86 ? -3.037 -10.742 4.043 1 98.69 86 SER A CA 1
ATOM 674 C C . SER A 1 86 ? -2.258 -10.203 2.848 1 98.69 86 SER A C 1
ATOM 676 O O . SER A 1 86 ? -1.039 -10.031 2.924 1 98.69 86 SER A O 1
ATOM 678 N N . ILE A 1 87 ? -2.881 -9.961 1.731 1 98.81 87 ILE A N 1
ATOM 679 C CA . ILE A 1 87 ? -2.398 -9.242 0.553 1 98.81 87 ILE A CA 1
ATOM 680 C C . ILE A 1 87 ? -3.096 -7.891 0.449 1 98.81 87 ILE A C 1
ATOM 682 O O . ILE A 1 87 ? -4.262 -7.812 0.06 1 98.81 87 ILE A O 1
ATOM 686 N N . HIS A 1 88 ? -2.439 -6.879 0.762 1 98.44 88 HIS A N 1
ATOM 687 C CA . HIS A 1 88 ? -3.07 -5.57 0.916 1 98.44 88 HIS A CA 1
ATOM 688 C C . HIS A 1 88 ? -3.271 -4.895 -0.436 1 98.44 88 HIS A C 1
ATOM 690 O O . HIS A 1 88 ? -3.234 -5.555 -1.477 1 98.44 88 HIS A O 1
ATOM 696 N N . ASP A 1 89 ? -3.604 -3.631 -0.39 1 98.25 89 ASP A N 1
ATOM 697 C CA . ASP A 1 89 ? -4.129 -2.943 -1.565 1 98.25 89 ASP A CA 1
ATOM 698 C C . ASP A 1 89 ? -3.049 -2.766 -2.629 1 98.25 89 ASP A C 1
ATOM 700 O O . ASP A 1 89 ? -1.862 -2.672 -2.305 1 98.25 89 ASP A O 1
ATOM 704 N N . TYR A 1 90 ? -3.424 -2.684 -3.873 1 98.19 90 TYR A N 1
ATOM 705 C CA . TYR A 1 90 ? -2.633 -2.201 -5 1 98.19 90 TYR A CA 1
ATOM 706 C C . TYR A 1 90 ? -1.526 -3.188 -5.352 1 98.19 90 TYR A C 1
ATOM 708 O O . TYR A 1 90 ? -0.553 -2.826 -6.02 1 98.19 90 TYR A O 1
ATOM 716 N N . ASN A 1 91 ? -1.635 -4.43 -4.914 1 98.75 91 ASN A N 1
ATOM 717 C CA . ASN A 1 91 ? -0.6 -5.398 -5.266 1 98.75 91 ASN A CA 1
ATOM 718 C C . ASN A 1 91 ? -0.769 -5.906 -6.691 1 98.75 91 ASN A C 1
ATOM 720 O O . ASN A 1 91 ? -1.892 -6.016 -7.191 1 98.75 91 ASN A O 1
ATOM 724 N N . TYR A 1 92 ? 0.331 -6.152 -7.324 1 98.81 92 TYR A N 1
ATOM 725 C CA . TYR A 1 92 ? 0.398 -6.844 -8.609 1 98.81 92 TYR A CA 1
ATOM 726 C C . TYR A 1 92 ? 1.079 -8.203 -8.461 1 98.81 92 TYR A C 1
ATOM 728 O O . TYR A 1 92 ? 2.271 -8.273 -8.156 1 98.81 92 TYR A O 1
ATOM 736 N N . ILE A 1 93 ? 0.361 -9.305 -8.688 1 98.88 93 ILE A N 1
ATOM 737 C CA . ILE A 1 93 ? 0.867 -10.656 -8.508 1 98.88 93 ILE A CA 1
ATOM 738 C C . ILE A 1 93 ? 0.606 -11.484 -9.766 1 98.88 93 ILE A C 1
ATOM 740 O O . ILE A 1 93 ? -0.518 -11.508 -10.273 1 98.88 93 ILE A O 1
ATOM 744 N N . ASP A 1 94 ? 1.649 -12.062 -10.297 1 98.75 94 ASP A N 1
ATOM 745 C CA . ASP A 1 94 ? 1.507 -12.961 -11.438 1 98.75 94 ASP A CA 1
ATOM 746 C C . ASP A 1 94 ? 2.055 -14.352 -11.117 1 98.75 94 ASP A C 1
ATOM 748 O O . ASP A 1 94 ? 3.27 -14.531 -11.008 1 98.75 94 ASP A O 1
ATOM 752 N N . GLY A 1 95 ? 1.138 -15.344 -11.023 1 98.62 95 GLY A N 1
ATOM 753 C CA . GLY A 1 95 ? 1.483 -16.688 -10.602 1 98.62 95 GLY A CA 1
ATOM 754 C C . GLY A 1 95 ? 1.897 -17.594 -11.75 1 98.62 95 GLY A C 1
ATOM 755 O O . GLY A 1 95 ? 1.898 -18.812 -11.625 1 98.62 95 GLY A O 1
ATOM 756 N N . PHE A 1 96 ? 2.311 -17.031 -12.891 1 98.12 96 PHE A N 1
ATOM 757 C CA . PHE A 1 96 ? 2.576 -17.766 -14.117 1 98.12 96 PHE A CA 1
ATOM 758 C C . PHE A 1 96 ? 3.559 -18.906 -13.852 1 98.12 96 PHE A C 1
ATOM 760 O O . PHE A 1 96 ? 3.338 -20.031 -14.289 1 98.12 96 PHE A O 1
ATOM 767 N N . GLY A 1 97 ? 4.637 -18.703 -13.188 1 98.31 97 GLY A N 1
ATOM 768 C CA . GLY A 1 97 ? 5.676 -19.672 -12.914 1 98.31 97 GLY A CA 1
ATOM 769 C C . GLY A 1 97 ? 5.484 -20.406 -11.602 1 98.31 97 GLY A C 1
ATOM 770 O O . GLY A 1 97 ? 6.422 -21 -11.07 1 98.31 97 GLY A O 1
ATOM 771 N N . GLU A 1 98 ? 4.352 -20.266 -10.922 1 98.62 98 GLU A N 1
ATOM 772 C CA . GLU A 1 98 ? 3.986 -20.891 -9.656 1 98.62 98 GLU A CA 1
ATOM 773 C C . GLU A 1 98 ? 4.391 -20.016 -8.469 1 98.62 98 GLU A C 1
ATOM 775 O O . GLU A 1 98 ? 5.547 -19.594 -8.375 1 98.62 98 GLU A O 1
ATOM 780 N N . LEU A 1 99 ? 3.455 -19.734 -7.633 1 98.88 99 LEU A N 1
ATOM 781 C CA . LEU A 1 99 ? 3.656 -18.953 -6.41 1 98.88 99 LEU A CA 1
ATOM 782 C C . LEU A 1 99 ? 3.129 -19.719 -5.199 1 98.88 99 LEU A C 1
ATOM 784 O O . LEU A 1 99 ? 1.983 -20.172 -5.199 1 98.88 99 LEU A O 1
ATOM 788 N N . SER A 1 100 ? 3.971 -19.953 -4.215 1 98.94 100 SER A N 1
ATOM 789 C CA . SER A 1 100 ? 3.564 -20.547 -2.949 1 98.94 100 SER A CA 1
ATOM 790 C C . SER A 1 100 ? 3.775 -19.578 -1.787 1 98.94 100 SER A C 1
ATOM 792 O O . SER A 1 100 ? 4.883 -19.078 -1.583 1 98.94 100 SER A O 1
ATOM 794 N N . ILE A 1 101 ? 2.727 -19.297 -1.1 1 98.94 101 ILE A N 1
ATOM 795 C CA . ILE A 1 101 ? 2.768 -18.453 0.092 1 98.94 101 ILE A CA 1
ATOM 796 C C . ILE A 1 101 ? 2.316 -19.25 1.308 1 98.94 101 ILE A C 1
ATOM 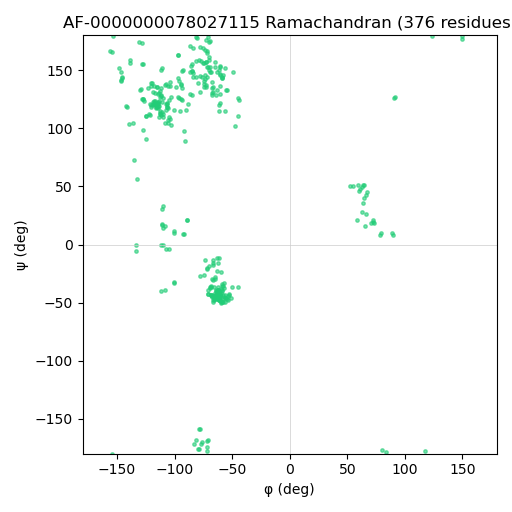798 O O . ILE A 1 101 ? 1.198 -19.766 1.337 1 98.94 101 ILE A O 1
ATOM 802 N N . GLY A 1 102 ? 3.172 -19.375 2.322 1 98.88 102 GLY A N 1
ATOM 803 C CA . GLY A 1 102 ? 2.832 -20.078 3.549 1 98.88 102 GLY A CA 1
ATOM 804 C C . GLY A 1 102 ? 1.845 -19.312 4.418 1 98.88 102 GLY A C 1
ATOM 805 O O . GLY A 1 102 ? 1.227 -18.344 3.965 1 98.88 102 GLY A O 1
ATOM 806 N N . SER A 1 103 ? 1.646 -19.781 5.68 1 98.75 103 SER A N 1
ATOM 807 C CA . SER A 1 103 ? 0.669 -19.203 6.594 1 98.75 103 SER A CA 1
ATOM 808 C C . SER A 1 103 ? 1.251 -18 7.336 1 98.75 103 SER A C 1
ATOM 810 O O . SER A 1 103 ? 2.471 -17.875 7.461 1 98.75 103 SER A O 1
ATOM 812 N N . ASP A 1 104 ? 0.379 -17.125 7.766 1 98.25 104 ASP A N 1
ATOM 813 C CA . ASP A 1 104 ? 0.723 -15.984 8.617 1 98.25 104 ASP A CA 1
ATOM 814 C C . ASP A 1 104 ? 1.667 -15.023 7.898 1 98.25 104 ASP A C 1
ATOM 816 O O . ASP A 1 104 ? 2.604 -14.5 8.508 1 98.25 104 ASP A O 1
ATOM 820 N N . VAL A 1 105 ? 1.486 -14.875 6.652 1 98.69 105 VAL A N 1
ATOM 821 C CA . VAL A 1 105 ? 2.258 -13.938 5.836 1 98.69 105 VAL A CA 1
ATOM 822 C C . VAL A 1 105 ? 1.457 -12.656 5.621 1 98.69 105 VAL A C 1
ATOM 824 O O . VAL A 1 105 ? 0.244 -12.703 5.41 1 98.69 105 VAL A O 1
ATOM 827 N N . SER A 1 106 ? 2.096 -11.562 5.758 1 98.44 106 SER A N 1
ATOM 828 C CA . SER A 1 106 ? 1.516 -10.258 5.445 1 98.44 106 SER A CA 1
ATOM 829 C C . SER A 1 106 ? 2.277 -9.57 4.316 1 98.44 106 SER A C 1
ATOM 831 O O . SER A 1 106 ? 3.49 -9.375 4.41 1 98.44 106 SER A O 1
ATOM 833 N N . ILE A 1 107 ? 1.601 -9.219 3.268 1 98.81 107 ILE A N 1
ATOM 834 C CA . ILE A 1 107 ? 2.152 -8.5 2.127 1 98.81 107 ILE A CA 1
ATOM 835 C C . ILE A 1 107 ? 1.528 -7.105 2.051 1 98.81 107 ILE A C 1
ATOM 837 O O . ILE A 1 107 ? 0.346 -6.965 1.729 1 98.81 107 ILE A O 1
ATOM 841 N N . ALA A 1 108 ? 2.291 -6.086 2.334 1 98.56 108 ALA A N 1
ATOM 842 C CA . ALA A 1 108 ? 1.789 -4.715 2.393 1 98.56 108 ALA A CA 1
ATOM 843 C C . ALA A 1 108 ? 1.442 -4.199 0.999 1 98.56 108 ALA A C 1
ATOM 845 O O . ALA A 1 108 ? 1.566 -4.93 0.012 1 98.56 108 ALA A O 1
ATOM 846 N N . HIS A 1 109 ? 0.942 -2.965 0.945 1 98.62 109 HIS A N 1
ATOM 847 C CA . HIS A 1 109 ? 0.37 -2.402 -0.272 1 98.62 109 HIS A CA 1
ATOM 848 C C . HIS A 1 109 ? 1.454 -2.092 -1.299 1 98.62 109 HIS A C 1
ATOM 850 O O . HIS A 1 109 ? 2.604 -1.834 -0.936 1 98.62 109 HIS A O 1
ATOM 856 N N . GLY A 1 110 ? 1.044 -2.125 -2.576 1 98.56 110 GLY A N 1
ATOM 857 C CA . GLY A 1 110 ? 1.881 -1.648 -3.666 1 98.56 110 GLY A CA 1
ATOM 858 C C . GLY A 1 110 ? 3.043 -2.574 -3.973 1 98.56 110 GLY A C 1
ATOM 859 O O . GLY A 1 110 ? 4.059 -2.141 -4.52 1 98.56 110 GLY A O 1
ATOM 860 N N . THR A 1 111 ? 2.979 -3.816 -3.59 1 98.75 111 THR A N 1
ATOM 861 C CA . THR A 1 111 ? 4.023 -4.809 -3.812 1 98.75 111 THR A CA 1
ATOM 862 C C . THR A 1 111 ? 3.773 -5.578 -5.105 1 98.75 111 THR A C 1
ATOM 864 O O . THR A 1 111 ? 2.629 -5.715 -5.543 1 98.75 111 THR A O 1
ATOM 867 N N . SER A 1 112 ? 4.848 -6.023 -5.742 1 98.88 112 SER A N 1
ATOM 868 C CA . SER A 1 112 ? 4.762 -6.91 -6.898 1 98.88 112 SER A CA 1
ATOM 869 C C . SER A 1 112 ? 5.434 -8.25 -6.617 1 98.88 112 SER A C 1
ATOM 871 O O . SER A 1 112 ? 6.504 -8.297 -6.012 1 98.88 112 SER A O 1
ATOM 873 N N . ILE A 1 113 ? 4.797 -9.344 -7.008 1 98.88 113 ILE A N 1
ATOM 874 C CA . ILE A 1 113 ? 5.375 -10.68 -7.004 1 98.88 113 ILE A CA 1
ATOM 875 C C . ILE A 1 113 ? 5.262 -11.297 -8.398 1 98.88 113 ILE A C 1
ATOM 877 O O . ILE A 1 113 ? 4.156 -11.562 -8.875 1 98.88 113 ILE A O 1
ATOM 881 N N . LEU A 1 114 ? 6.387 -11.438 -9.039 1 98.56 114 LEU A N 1
ATOM 882 C CA . LEU A 1 114 ? 6.449 -12.008 -10.383 1 98.56 114 LEU A CA 1
ATOM 883 C C . LEU A 1 114 ? 7.145 -13.367 -10.367 1 98.56 114 LEU A C 1
ATOM 885 O O . LEU A 1 114 ? 8.203 -13.523 -9.75 1 98.56 114 LEU A O 1
ATOM 889 N N . THR A 1 115 ? 6.535 -14.336 -11.07 1 98.56 115 THR A N 1
ATOM 890 C CA . THR A 1 115 ? 7.09 -15.688 -11.039 1 98.56 115 THR A CA 1
ATOM 891 C C . THR A 1 115 ? 7.676 -16.062 -12.398 1 98.56 115 THR A C 1
ATOM 893 O O . THR A 1 115 ? 7.59 -17.219 -12.82 1 98.56 115 THR A O 1
ATOM 896 N N . PHE A 1 116 ? 8.148 -15.18 -13.117 1 96.69 116 PHE A N 1
ATOM 897 C CA . PHE A 1 116 ? 8.766 -15.383 -14.422 1 96.69 116 PHE A CA 1
ATOM 898 C C . PHE A 1 116 ? 9.75 -14.266 -14.734 1 96.69 116 PHE A C 1
ATOM 900 O O . PHE A 1 116 ? 9.82 -13.273 -14.008 1 96.69 116 PHE A O 1
ATOM 907 N N . ASP A 1 117 ? 10.539 -14.555 -15.734 1 92.19 117 ASP A N 1
ATOM 908 C CA . ASP A 1 117 ? 11.438 -13.562 -16.312 1 92.19 117 ASP A CA 1
ATOM 909 C C . ASP A 1 117 ? 11.453 -13.664 -17.844 1 92.19 117 ASP A C 1
ATOM 911 O O . ASP A 1 117 ? 10.953 -14.633 -18.406 1 92.19 117 ASP A O 1
ATOM 915 N N . HIS A 1 118 ? 11.867 -12.586 -18.484 1 89.69 118 HIS A N 1
ATOM 916 C CA . HIS A 1 118 ? 12.102 -12.648 -19.922 1 89.69 118 HIS A CA 1
ATOM 917 C C . HIS A 1 118 ? 13.578 -12.883 -20.234 1 89.69 118 HIS A C 1
ATOM 919 O O . HIS A 1 118 ? 14.453 -12.375 -19.516 1 89.69 118 HIS A O 1
ATOM 925 N N . SER A 1 119 ? 13.719 -13.68 -21.297 1 90.25 119 SER A N 1
ATOM 926 C CA . SER A 1 119 ? 15.07 -13.703 -21.844 1 90.25 119 SER A CA 1
ATOM 927 C C . SER A 1 119 ? 15.453 -12.352 -22.438 1 90.25 119 SER A C 1
ATOM 929 O O . SER A 1 119 ? 14.594 -11.633 -22.953 1 90.25 119 SER A O 1
ATOM 931 N N . TYR A 1 120 ? 16.609 -11.898 -22.172 1 89.31 120 TYR A N 1
ATOM 932 C CA . TYR A 1 120 ? 17.031 -10.625 -22.734 1 89.31 120 TYR A CA 1
ATOM 933 C C . TYR A 1 120 ? 18.422 -10.727 -23.328 1 89.31 120 TYR A C 1
ATOM 935 O O . TYR A 1 120 ? 19.312 -9.938 -22.984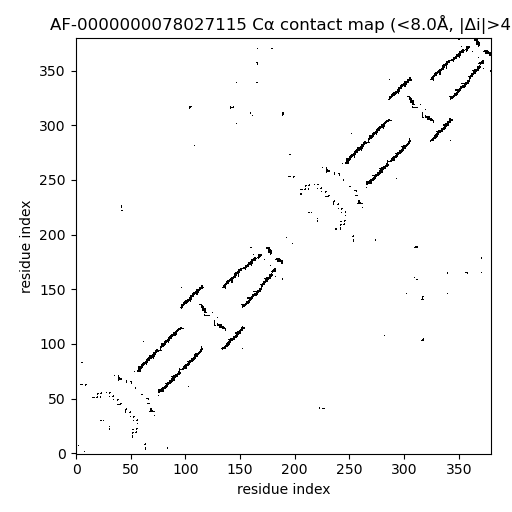 1 89.31 120 TYR A O 1
ATOM 943 N N . VAL A 1 121 ? 18.438 -11.68 -24.234 1 91.06 121 VAL A N 1
ATOM 944 C CA . VAL A 1 121 ? 19.688 -11.852 -24.969 1 91.06 121 VAL A CA 1
ATOM 945 C C . VAL A 1 121 ? 19.641 -11.047 -26.266 1 91.06 121 VAL A C 1
ATOM 947 O O . VAL A 1 121 ? 18.578 -10.922 -26.875 1 91.06 121 VAL A O 1
ATOM 950 N N . LYS A 1 122 ? 20.75 -10.344 -26.531 1 92.44 122 LYS A N 1
ATOM 951 C CA . LYS A 1 122 ? 20.812 -9.609 -27.797 1 92.44 122 LYS A CA 1
ATOM 952 C C . LYS A 1 122 ? 20.594 -10.547 -28.984 1 92.44 122 LYS A C 1
ATOM 954 O O . LYS A 1 122 ? 21.328 -11.516 -29.156 1 92.44 122 LYS A O 1
ATOM 959 N N . SER A 1 123 ? 19.625 -10.297 -29.547 1 91.94 123 SER A N 1
ATOM 960 C CA . SER A 1 123 ? 19.266 -11.086 -30.719 1 91.94 123 SER A CA 1
ATOM 961 C C . SER A 1 123 ? 18.391 -10.289 -31.688 1 91.94 123 SER A C 1
ATOM 963 O O . SER A 1 123 ? 18.125 -9.109 -31.453 1 91.94 123 SER A O 1
ATOM 965 N N . SER A 1 124 ? 18.016 -10.898 -32.781 1 93.94 124 SER A N 1
ATOM 966 C CA . SER A 1 124 ? 17.141 -10.234 -33.75 1 93.94 124 SER A CA 1
ATOM 967 C C . SER A 1 124 ? 15.711 -10.164 -33.219 1 93.94 124 SER A C 1
ATOM 969 O O . SER A 1 124 ? 14.891 -9.414 -33.75 1 93.94 124 SER A O 1
ATOM 971 N N . THR A 1 125 ? 15.609 -10.922 -32.219 1 93.94 125 THR A N 1
ATOM 972 C CA . THR A 1 125 ? 14.281 -10.906 -31.609 1 93.94 125 THR A CA 1
ATOM 973 C C . THR A 1 125 ? 14.188 -9.828 -30.531 1 93.94 125 THR A C 1
ATOM 975 O O . THR A 1 125 ? 14.961 -9.836 -29.578 1 93.94 125 THR A O 1
ATOM 978 N N . PRO A 1 126 ? 13.312 -8.844 -30.797 1 94.44 126 PRO A N 1
ATOM 979 C CA . PRO A 1 126 ? 13.141 -7.848 -29.734 1 94.44 126 PRO A CA 1
ATOM 980 C C . PRO A 1 126 ? 12.898 -8.477 -28.375 1 94.44 126 PRO A C 1
ATOM 982 O O . PRO A 1 126 ? 12.242 -9.516 -28.266 1 94.44 126 PRO A O 1
ATOM 985 N N . PHE A 1 127 ? 13.352 -7.809 -27.281 1 92.56 127 PHE A N 1
ATOM 986 C CA . PHE A 1 127 ? 13.266 -8.336 -25.922 1 92.56 127 PHE A CA 1
ATOM 987 C C . PHE A 1 127 ? 11.828 -8.742 -25.594 1 92.56 127 PHE A C 1
ATOM 989 O O . PHE A 1 127 ? 11.594 -9.805 -25.016 1 92.56 127 PHE A O 1
ATOM 996 N N . LYS A 1 128 ? 10.945 -7.922 -25.938 1 90.88 128 LYS A N 1
ATOM 997 C CA . LYS A 1 128 ? 9.547 -8.117 -25.578 1 90.88 128 LYS A CA 1
ATOM 998 C C . LYS A 1 128 ? 8.992 -9.398 -26.203 1 90.88 128 LYS A C 1
ATOM 1000 O O . LYS A 1 128 ? 7.938 -9.883 -25.781 1 90.88 128 LYS A O 1
ATOM 1005 N N . TYR A 1 129 ? 9.617 -10 -27.172 1 93 129 TYR A N 1
ATOM 1006 C CA . TYR A 1 129 ? 9.141 -11.195 -27.859 1 93 129 TYR A CA 1
ATOM 1007 C C . TYR A 1 129 ? 10.023 -12.398 -27.547 1 93 129 TYR A C 1
ATOM 1009 O O . TYR A 1 129 ? 9.805 -13.492 -28.062 1 93 129 TYR A O 1
ATOM 1017 N N . GLN A 1 130 ? 11 -12.133 -26.766 1 93.12 130 GLN A N 1
ATOM 1018 C CA . GLN A 1 130 ? 11.875 -13.242 -26.406 1 93.12 130 GLN A CA 1
ATOM 1019 C C . GLN A 1 130 ? 11.188 -14.18 -25.422 1 93.12 130 GLN A C 1
ATOM 1021 O O . GLN A 1 130 ? 10.164 -13.836 -24.828 1 93.12 130 GLN A O 1
ATOM 1026 N N . LYS A 1 131 ? 11.758 -15.266 -25.25 1 92.5 131 LYS A N 1
ATOM 1027 C CA . LYS A 1 131 ? 11.172 -16.359 -24.5 1 92.5 131 LYS A CA 1
ATOM 1028 C C . LYS A 1 131 ? 10.961 -15.969 -23.031 1 92.5 131 LYS A C 1
ATOM 1030 O O . LYS A 1 131 ? 11.82 -15.328 -22.422 1 92.5 131 LYS A O 1
ATOM 1035 N N . VAL A 1 132 ? 9.789 -16.266 -22.516 1 94.38 132 VAL A N 1
ATOM 1036 C CA . VAL A 1 132 ? 9.484 -16.125 -21.094 1 94.38 132 VAL A CA 1
ATOM 1037 C C . VAL A 1 132 ? 9.93 -17.359 -20.328 1 94.38 132 VAL A C 1
ATOM 1039 O O . VAL A 1 132 ? 9.633 -18.484 -20.734 1 94.38 132 VAL A O 1
ATOM 1042 N N . ILE A 1 133 ? 10.68 -17.156 -19.281 1 95.25 133 ILE A N 1
ATOM 1043 C CA . ILE A 1 133 ? 11.195 -18.25 -18.469 1 95.25 133 ILE A CA 1
ATOM 1044 C C . ILE A 1 133 ? 10.445 -18.312 -17.141 1 95.25 133 ILE A C 1
ATOM 1046 O O . ILE A 1 133 ? 10.469 -17.344 -16.359 1 95.25 133 ILE A O 1
ATOM 1050 N N . MET A 1 134 ? 9.75 -19.422 -16.875 1 96.94 134 MET A N 1
ATOM 1051 C CA . MET A 1 134 ? 9.062 -19.609 -15.602 1 96.94 134 MET A CA 1
ATOM 1052 C C . MET A 1 134 ? 10.07 -19.75 -14.461 1 96.94 134 MET A C 1
ATOM 1054 O O . MET A 1 134 ? 11.039 -20.5 -14.578 1 96.94 134 MET A O 1
ATOM 1058 N N . LYS A 1 135 ? 9.898 -19 -13.438 1 97.75 135 LYS A N 1
ATOM 1059 C CA . LYS A 1 135 ? 10.727 -19.031 -12.234 1 97.75 135 LYS A CA 1
ATOM 1060 C C . LYS A 1 135 ? 9.875 -18.969 -10.969 1 97.75 135 LYS A C 1
ATOM 1062 O O . LYS A 1 135 ? 9.43 -17.891 -10.57 1 97.75 135 LYS A O 1
ATOM 1067 N N . PRO A 1 136 ? 9.711 -20.062 -10.289 1 98.31 136 PRO A N 1
ATOM 1068 C CA . PRO A 1 136 ? 8.828 -20.094 -9.125 1 98.31 136 PRO A CA 1
ATOM 1069 C C . PRO A 1 136 ? 9.289 -19.172 -8 1 98.31 136 PRO A C 1
ATOM 1071 O O . PRO A 1 136 ? 10.484 -18.875 -7.891 1 98.31 136 PRO A O 1
ATOM 1074 N N . VAL A 1 137 ? 8.352 -18.641 -7.254 1 98.81 137 VAL A N 1
ATOM 1075 C CA . VAL A 1 137 ? 8.594 -17.891 -6.027 1 98.81 137 VAL A CA 1
ATOM 1076 C C . VAL A 1 137 ? 7.969 -18.609 -4.84 1 98.81 137 VAL A C 1
ATOM 1078 O O . VAL A 1 137 ? 6.824 -19.062 -4.91 1 98.81 137 VAL A O 1
ATOM 1081 N N . GLU A 1 138 ? 8.742 -18.781 -3.812 1 98.88 138 GLU A N 1
ATOM 1082 C CA . GLU A 1 138 ? 8.266 -19.406 -2.576 1 98.88 138 GLU A CA 1
ATOM 1083 C C . GLU A 1 138 ? 8.43 -18.453 -1.392 1 98.88 138 GLU A C 1
ATOM 1085 O O . GLU A 1 138 ? 9.531 -17.984 -1.107 1 98.88 138 GLU A O 1
ATOM 1090 N N . ILE A 1 139 ? 7.379 -18.125 -0.753 1 98.94 139 ILE A N 1
ATOM 1091 C CA . ILE A 1 139 ? 7.363 -17.359 0.489 1 98.94 139 ILE A CA 1
ATOM 1092 C C . ILE A 1 139 ? 6.883 -18.25 1.635 1 98.94 139 ILE A C 1
ATOM 1094 O O . ILE A 1 139 ? 5.73 -18.688 1.65 1 98.94 139 ILE A O 1
ATOM 1098 N N . HIS A 1 140 ? 7.727 -18.531 2.539 1 98.81 140 HIS A N 1
ATOM 1099 C CA . HIS A 1 140 ? 7.387 -19.422 3.643 1 98.81 140 HIS A CA 1
ATOM 1100 C C . HIS A 1 140 ? 6.586 -18.688 4.715 1 98.81 140 HIS A C 1
ATOM 1102 O O . HIS A 1 140 ? 6.246 -17.516 4.551 1 98.81 140 HIS A O 1
ATOM 1108 N N . SER A 1 141 ? 6.285 -19.406 5.855 1 98.56 141 SER A N 1
ATOM 1109 C CA . SER A 1 141 ? 5.367 -18.875 6.859 1 98.56 141 SER A CA 1
ATOM 1110 C C . SER A 1 141 ? 6.02 -17.766 7.684 1 98.56 141 SER A C 1
ATOM 1112 O O . SER A 1 141 ? 7.246 -17.703 7.773 1 98.56 141 SER A O 1
ATOM 1114 N N . ASN A 1 142 ? 5.195 -16.922 8.234 1 97.88 142 ASN A N 1
ATOM 1115 C CA . ASN A 1 142 ? 5.586 -15.867 9.156 1 97.88 142 ASN A CA 1
ATOM 1116 C C . ASN A 1 142 ? 6.574 -14.898 8.508 1 97.88 142 ASN A C 1
ATOM 1118 O O . ASN A 1 142 ? 7.621 -14.594 9.086 1 97.88 142 ASN A O 1
ATOM 1122 N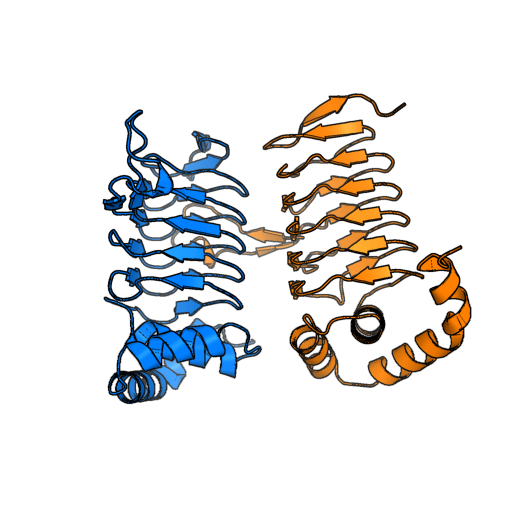 N . VAL A 1 143 ? 6.297 -14.492 7.336 1 98.19 143 VAL A N 1
ATOM 1123 C CA . VAL A 1 143 ? 7.051 -13.492 6.59 1 98.19 143 VAL A CA 1
ATOM 1124 C C . VAL A 1 143 ? 6.242 -12.195 6.496 1 98.19 143 VAL A C 1
ATOM 1126 O O . VAL A 1 143 ? 5.023 -12.234 6.312 1 98.19 143 VAL A O 1
ATOM 1129 N N . TRP A 1 144 ? 6.918 -11.109 6.695 1 97.94 144 TRP A N 1
ATOM 1130 C CA . TRP A 1 144 ? 6.34 -9.781 6.488 1 97.94 144 TRP A CA 1
ATOM 1131 C C . TRP A 1 144 ? 7.027 -9.062 5.328 1 97.94 144 TRP A C 1
ATOM 1133 O O . TRP A 1 144 ? 8.234 -8.836 5.363 1 97.94 144 TRP A O 1
ATOM 1143 N N . ILE A 1 145 ? 6.254 -8.734 4.309 1 98.5 145 ILE A N 1
ATOM 1144 C CA . ILE A 1 145 ? 6.754 -8.008 3.148 1 98.5 145 ILE A CA 1
ATOM 1145 C C . ILE A 1 145 ? 6.262 -6.562 3.191 1 98.5 145 ILE A C 1
ATOM 1147 O O . ILE A 1 145 ? 5.059 -6.309 3.111 1 98.5 145 ILE A O 1
ATOM 1151 N N . GLY A 1 146 ? 7.148 -5.641 3.277 1 98.12 146 GLY A N 1
ATOM 1152 C CA . GLY A 1 146 ? 6.816 -4.227 3.391 1 98.12 146 GLY A CA 1
ATOM 1153 C C . GLY A 1 146 ? 6.215 -3.652 2.123 1 98.12 146 GLY A C 1
ATOM 1154 O O . GLY A 1 146 ? 6.105 -4.348 1.111 1 98.12 146 GLY A O 1
ATOM 1155 N N . CYS A 1 147 ? 5.805 -2.383 2.217 1 98.31 147 CYS A N 1
ATOM 1156 C CA . CYS A 1 147 ? 5.105 -1.764 1.098 1 98.31 147 CYS A CA 1
ATOM 1157 C C . CYS A 1 147 ? 6.07 -1.435 -0.034 1 98.31 147 CYS A C 1
ATOM 1159 O O . CYS A 1 147 ? 7.211 -1.042 0.213 1 98.31 147 CYS A O 1
ATOM 1161 N N . GLY A 1 148 ? 5.57 -1.672 -1.285 1 98.62 148 GLY A N 1
ATOM 1162 C CA . GLY A 1 148 ? 6.324 -1.275 -2.465 1 98.62 148 GLY A CA 1
ATOM 1163 C C . GLY A 1 148 ? 7.441 -2.24 -2.811 1 98.62 148 GLY A C 1
ATOM 1164 O O . GLY A 1 148 ? 8.273 -1.949 -3.672 1 98.62 148 GLY A O 1
ATOM 1165 N N . VAL A 1 149 ? 7.488 -3.367 -2.188 1 98.75 149 VAL A N 1
ATOM 1166 C CA . VAL A 1 149 ? 8.547 -4.336 -2.438 1 98.75 149 VAL A CA 1
ATOM 1167 C C . VAL A 1 149 ? 8.328 -5.008 -3.793 1 98.75 149 VAL A C 1
ATOM 1169 O O . VAL A 1 149 ? 7.188 -5.199 -4.219 1 98.75 149 VAL A O 1
ATOM 1172 N N . ARG A 1 150 ? 9.406 -5.328 -4.473 1 98.81 150 ARG A N 1
ATOM 1173 C CA . ARG A 1 150 ? 9.398 -6.137 -5.688 1 98.81 150 ARG A CA 1
ATOM 1174 C C . ARG A 1 150 ? 10.039 -7.5 -5.449 1 98.81 150 ARG A C 1
ATOM 1176 O O . ARG A 1 150 ? 11.234 -7.586 -5.16 1 98.81 150 ARG A O 1
ATOM 1183 N N . VAL A 1 151 ? 9.273 -8.578 -5.527 1 98.81 151 VAL A N 1
ATOM 1184 C CA . VAL A 1 151 ? 9.781 -9.938 -5.434 1 98.81 151 VAL A CA 1
ATOM 1185 C C . VAL A 1 151 ? 9.891 -10.547 -6.832 1 98.81 151 VAL A C 1
ATOM 1187 O O . VAL A 1 151 ? 8.883 -10.766 -7.5 1 98.81 151 VAL A O 1
ATOM 1190 N N . LEU A 1 152 ? 11.07 -10.852 -7.254 1 98.31 152 LEU A N 1
ATOM 1191 C CA . LEU A 1 152 ? 11.312 -11.289 -8.625 1 98.31 152 LEU A CA 1
ATOM 1192 C C . LEU A 1 152 ? 11.375 -12.812 -8.703 1 98.31 152 LEU A C 1
ATOM 1194 O O . LEU A 1 152 ? 11.562 -13.484 -7.688 1 98.31 152 LEU A O 1
ATOM 1198 N N . GLY A 1 153 ? 11.227 -13.273 -9.938 1 98 153 GLY A N 1
ATOM 1199 C CA . GLY A 1 153 ? 11.156 -14.703 -10.172 1 98 153 GLY A CA 1
ATOM 1200 C C . GLY A 1 153 ? 12.383 -15.445 -9.68 1 98 153 GLY A C 1
ATOM 1201 O O . GLY A 1 153 ? 13.508 -14.953 -9.797 1 98 153 GLY A O 1
ATOM 1202 N N . GLY A 1 154 ? 12.164 -16.719 -9.133 1 97.75 154 GLY A N 1
ATOM 1203 C CA . GLY A 1 154 ? 13.25 -17.578 -8.688 1 97.75 154 GLY A CA 1
ATOM 1204 C C . GLY A 1 154 ? 13.641 -17.344 -7.242 1 97.75 154 GLY A C 1
ATOM 1205 O O . GLY A 1 154 ? 14.609 -17.938 -6.758 1 97.75 154 GLY A O 1
ATOM 1206 N N . THR A 1 155 ? 12.836 -16.562 -6.512 1 97.88 155 THR A N 1
ATOM 1207 C CA . THR A 1 155 ? 13.141 -16.156 -5.145 1 97.88 155 THR A CA 1
ATOM 1208 C C . THR A 1 155 ? 12.484 -17.109 -4.141 1 97.88 155 THR A C 1
ATOM 1210 O O . THR A 1 155 ? 11.328 -17.5 -4.312 1 97.88 155 THR A O 1
ATOM 1213 N N . THR A 1 156 ? 13.242 -17.453 -3.123 1 98.69 156 THR A N 1
ATOM 1214 C 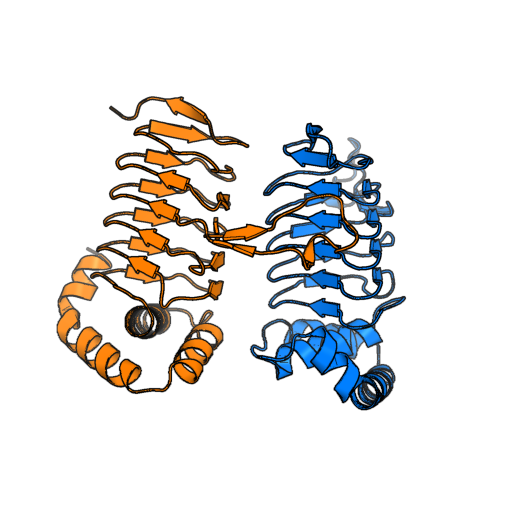CA . THR A 1 156 ? 12.688 -18.094 -1.94 1 98.69 156 THR A CA 1
ATOM 1215 C C . THR A 1 156 ? 12.891 -17.234 -0.701 1 98.69 156 THR A C 1
ATOM 1217 O O . THR A 1 156 ? 14.023 -16.844 -0.388 1 98.69 156 THR A O 1
ATOM 1220 N N . ILE A 1 157 ? 11.836 -16.859 -0.033 1 98.75 157 ILE A N 1
ATOM 1221 C CA . ILE A 1 157 ? 11.898 -16.156 1.248 1 98.75 157 ILE A CA 1
ATOM 1222 C C . ILE A 1 157 ? 11.539 -17.125 2.377 1 98.75 157 ILE A C 1
ATOM 1224 O O . ILE A 1 157 ? 10.383 -17.531 2.514 1 98.75 157 ILE A O 1
ATOM 1228 N N . PHE A 1 158 ? 12.492 -17.469 3.156 1 98.19 158 PHE A N 1
ATOM 1229 C CA . PHE A 1 158 ? 12.289 -18.469 4.207 1 98.19 158 PHE A CA 1
ATOM 1230 C C . PHE A 1 158 ? 11.562 -17.844 5.398 1 98.19 158 PHE A C 1
ATOM 1232 O O . PHE A 1 158 ? 11.43 -16.625 5.484 1 98.19 158 PHE A O 1
ATOM 1239 N N . SER A 1 159 ? 11.133 -18.719 6.332 1 97.75 159 SER A N 1
ATOM 1240 C CA . SER A 1 159 ? 10.328 -18.297 7.469 1 97.75 159 SER A CA 1
ATOM 1241 C C . SER A 1 159 ? 11.078 -17.281 8.336 1 97.75 159 SER A C 1
ATOM 1243 O O . SER A 1 159 ? 12.312 -17.281 8.359 1 97.75 159 SER A O 1
ATOM 1245 N N . ASP A 1 160 ? 10.273 -16.422 9.023 1 97.06 160 ASP A N 1
ATOM 1246 C CA . ASP A 1 160 ? 10.789 -15.469 10 1 97.06 160 ASP A CA 1
ATOM 1247 C C . ASP A 1 160 ? 11.656 -14.406 9.328 1 97.06 160 ASP A C 1
ATOM 1249 O O . ASP A 1 160 ? 12.742 -14.086 9.812 1 97.06 160 ASP A O 1
ATOM 1253 N N . THR A 1 161 ? 11.211 -13.945 8.242 1 97.5 161 THR A N 1
ATOM 1254 C CA . THR A 1 161 ? 11.914 -12.93 7.465 1 97.5 161 THR A CA 1
ATOM 1255 C C . THR A 1 161 ? 11.047 -11.68 7.305 1 97.5 161 THR A C 1
ATOM 1257 O O . THR A 1 161 ? 9.836 -11.789 7.078 1 97.5 161 THR A O 1
ATOM 1260 N N . VAL A 1 162 ? 11.617 -10.547 7.465 1 97.56 162 VAL A N 1
ATOM 1261 C CA . VAL A 1 162 ? 11 -9.258 7.191 1 97.56 162 VAL A CA 1
ATOM 1262 C C . VAL A 1 162 ? 11.727 -8.57 6.043 1 97.56 162 VAL A C 1
ATOM 1264 O O . VAL A 1 162 ? 12.961 -8.5 6.031 1 97.56 162 VAL A O 1
ATOM 1267 N N . VAL A 1 163 ? 10.992 -8.117 5.07 1 98 163 VAL A N 1
ATOM 1268 C CA . VAL A 1 163 ? 11.555 -7.348 3.969 1 98 163 VAL A CA 1
ATOM 1269 C C . VAL A 1 163 ? 11.086 -5.895 4.059 1 98 163 VAL A C 1
ATOM 1271 O O . VAL A 1 163 ? 9.883 -5.621 4.039 1 98 163 VAL A O 1
ATOM 1274 N N . GLY A 1 164 ? 11.977 -4.984 4.133 1 97.44 164 GLY A N 1
ATOM 1275 C CA . GLY A 1 164 ? 11.664 -3.574 4.297 1 97.44 164 GLY A CA 1
ATOM 1276 C C . GLY A 1 164 ? 11.07 -2.945 3.049 1 97.44 164 GLY A C 1
ATOM 1277 O O . GLY A 1 164 ? 11.219 -3.486 1.949 1 97.44 164 GLY A O 1
ATOM 1278 N N . ALA A 1 165 ? 10.5 -1.789 3.264 1 98.25 165 ALA A N 1
ATOM 1279 C CA . ALA A 1 165 ? 9.758 -1.086 2.221 1 98.25 165 ALA A CA 1
ATOM 1280 C C . ALA A 1 165 ? 10.656 -0.76 1.032 1 98.25 165 ALA A C 1
ATOM 1282 O O . ALA A 1 165 ? 11.836 -0.445 1.205 1 98.25 165 ALA A O 1
ATOM 1283 N N . ASN A 1 166 ? 10.07 -0.779 -0.247 1 98.62 166 ASN A N 1
ATOM 1284 C CA . ASN A 1 166 ? 10.68 -0.412 -1.521 1 98.62 166 ASN A CA 1
ATOM 1285 C C . ASN A 1 166 ? 11.922 -1.251 -1.812 1 98.62 166 ASN A C 1
ATOM 1287 O O . ASN A 1 166 ? 12.773 -0.852 -2.607 1 98.62 166 ASN A O 1
ATOM 1291 N N . SER A 1 167 ? 12.047 -2.426 -1.163 1 98.5 167 SER A N 1
ATOM 1292 C CA . SER A 1 167 ? 13.172 -3.314 -1.451 1 98.5 167 SER A CA 1
ATOM 1293 C C . SER A 1 167 ? 12.914 -4.137 -2.707 1 98.5 167 SER A C 1
ATOM 1295 O O . SER A 1 167 ? 11.766 -4.289 -3.133 1 98.5 167 SER A O 1
ATOM 1297 N N . VAL A 1 168 ? 13.977 -4.609 -3.305 1 98.62 168 VAL A N 1
ATOM 1298 C CA . VAL A 1 168 ? 13.914 -5.562 -4.41 1 98.62 168 VAL A CA 1
ATOM 1299 C C . VAL A 1 168 ? 14.531 -6.891 -3.986 1 98.62 168 VAL A C 1
ATOM 1301 O O . VAL A 1 168 ? 15.695 -6.934 -3.568 1 98.62 168 VAL A O 1
ATOM 1304 N N . VAL A 1 169 ? 13.773 -7.957 -4.082 1 98.25 169 VAL A N 1
ATOM 1305 C CA . VAL A 1 169 ? 14.219 -9.289 -3.689 1 98.25 169 VAL A CA 1
ATOM 1306 C C . VAL A 1 169 ? 14.477 -10.133 -4.934 1 98.25 169 VAL A C 1
ATOM 1308 O O . VAL A 1 169 ? 13.578 -10.344 -5.75 1 98.25 169 VAL A O 1
ATOM 1311 N N . LYS A 1 170 ? 15.578 -10.641 -5.156 1 93.69 170 LYS A N 1
ATOM 1312 C CA . LYS A 1 170 ? 15.922 -11.461 -6.312 1 93.69 170 LYS A CA 1
ATOM 1313 C C . LYS A 1 170 ? 16.672 -12.719 -5.891 1 93.69 170 LYS A C 1
ATOM 1315 O O . LYS A 1 170 ? 16.969 -13.586 -6.719 1 93.69 170 LYS A O 1
ATOM 1320 N N . HIS A 1 171 ? 17.016 -12.898 -4.676 1 90.62 171 HIS A N 1
ATOM 1321 C CA . HIS A 1 171 ? 17.719 -14.062 -4.16 1 90.62 171 HIS A CA 1
ATOM 1322 C C . HIS A 1 171 ? 17.016 -14.656 -2.947 1 90.62 171 HIS A C 1
ATOM 1324 O O . HIS A 1 171 ? 15.992 -14.117 -2.504 1 90.62 171 HIS A O 1
ATOM 1330 N N . ASN A 1 172 ? 17.578 -15.805 -2.566 1 96.38 172 ASN A N 1
ATOM 1331 C CA . ASN A 1 172 ? 16.984 -16.453 -1.4 1 96.38 172 ASN A CA 1
ATOM 1332 C C . ASN A 1 172 ? 17.312 -15.703 -0.113 1 96.38 172 ASN A C 1
ATOM 1334 O O . ASN A 1 172 ? 18.438 -15.25 0.069 1 96.38 172 ASN A O 1
ATOM 1338 N N . LEU A 1 173 ? 16.328 -15.531 0.715 1 97.75 173 LEU A N 1
ATOM 1339 C CA . LEU A 1 173 ? 16.484 -14.836 1.988 1 97.75 173 LEU A CA 1
ATOM 1340 C C . LEU A 1 173 ? 16.266 -15.789 3.158 1 97.75 173 LEU A C 1
ATOM 1342 O O . LEU A 1 173 ? 15.195 -16.375 3.291 1 97.75 173 LEU A O 1
ATOM 1346 N N . SER A 1 174 ? 17.281 -15.922 3.986 1 96.69 174 SER A N 1
ATOM 1347 C CA . SER A 1 174 ? 17.109 -16.625 5.254 1 96.69 174 SER A CA 1
ATOM 1348 C C . SER A 1 174 ? 16.469 -15.727 6.305 1 96.69 174 SER A C 1
ATOM 1350 O O . SER A 1 174 ? 16.188 -14.562 6.039 1 96.69 174 SER A O 1
ATOM 1352 N N . SER A 1 175 ? 16.219 -16.266 7.477 1 96.5 175 SER A N 1
ATOM 1353 C CA . SER A 1 175 ? 15.57 -15.516 8.547 1 96.5 175 SER A CA 1
ATOM 1354 C C . SER A 1 175 ? 16.312 -14.219 8.852 1 96.5 175 SER A C 1
ATOM 1356 O O . SER A 1 175 ? 17.547 -14.203 8.906 1 96.5 175 SER A O 1
ATOM 1358 N N . GLY A 1 176 ? 15.578 -13.109 8.961 1 96.81 176 GLY A N 1
ATOM 1359 C CA . GLY A 1 176 ? 16.188 -11.828 9.258 1 96.81 176 GLY A CA 1
ATOM 1360 C C . GLY A 1 176 ? 15.445 -10.656 8.648 1 96.81 176 GLY A C 1
ATOM 1361 O O . GLY A 1 176 ? 14.367 -10.828 8.078 1 96.81 176 GLY A O 1
ATOM 1362 N N . LEU A 1 177 ? 15.938 -9.508 8.898 1 96.62 177 LEU A N 1
ATOM 1363 C CA . LEU A 1 177 ? 15.461 -8.273 8.273 1 96.62 177 LEU A CA 1
ATOM 1364 C C . LEU A 1 177 ? 16.297 -7.93 7.051 1 96.62 177 LEU A C 1
ATOM 1366 O O . LEU A 1 177 ? 17.516 -7.82 7.137 1 96.62 177 LEU A O 1
ATOM 1370 N N . TYR A 1 178 ? 15.664 -7.754 5.969 1 97.62 178 TYR A N 1
ATOM 1371 C CA . TYR A 1 178 ? 16.328 -7.418 4.715 1 97.62 178 TYR A CA 1
ATOM 1372 C C . TYR A 1 178 ? 15.836 -6.086 4.172 1 97.62 178 TYR A C 1
ATOM 1374 O O . TYR A 1 178 ? 14.641 -5.789 4.23 1 97.62 178 TYR A O 1
ATOM 1382 N N . VAL A 1 179 ? 16.75 -5.246 3.648 1 96.81 179 VAL A N 1
ATOM 1383 C CA . VAL A 1 179 ? 16.391 -3.957 3.068 1 96.81 179 VAL A CA 1
ATOM 1384 C C . VAL A 1 179 ? 17.312 -3.65 1.888 1 96.81 179 VAL A C 1
ATOM 1386 O O . VAL A 1 179 ? 18.453 -4.109 1.844 1 96.81 179 VAL A O 1
ATOM 1389 N N . GLY A 1 180 ? 16.641 -2.971 0.849 1 96.25 180 GLY A N 1
ATOM 1390 C CA . GLY A 1 180 ? 17.516 -2.4 -0.165 1 96.25 180 GLY A CA 1
ATOM 1391 C C . GLY A 1 180 ? 17.297 -2.982 -1.546 1 96.25 180 GLY A C 1
ATOM 1392 O O . GLY A 1 180 ? 16.375 -3.791 -1.742 1 96.25 180 GLY A O 1
ATOM 1393 N N . ILE A 1 181 ? 18.156 -2.488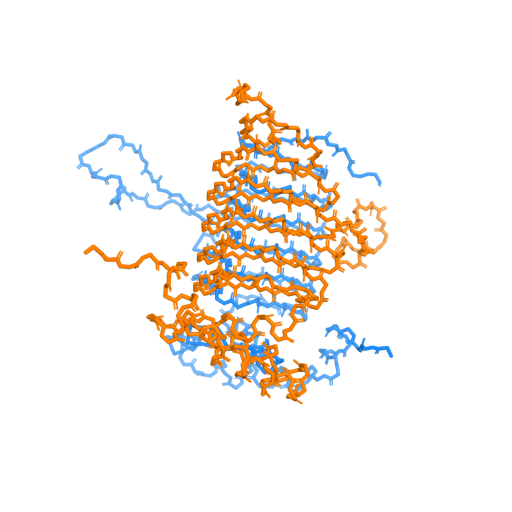 -2.545 1 96.56 181 ILE A N 1
ATOM 1394 C CA . ILE A 1 181 ? 18.125 -2.889 -3.945 1 96.56 181 ILE A CA 1
ATOM 1395 C C . ILE A 1 181 ? 19.516 -3.32 -4.391 1 96.56 181 ILE A C 1
ATOM 1397 O O . ILE A 1 181 ? 20.359 -2.48 -4.734 1 96.56 181 ILE A O 1
ATOM 1401 N N . PRO A 1 182 ? 19.781 -4.477 -4.422 1 95.81 182 PRO A N 1
ATOM 1402 C CA . PRO A 1 182 ? 19 -5.625 -3.965 1 95.81 182 PRO A CA 1
ATOM 1403 C C . PRO A 1 182 ? 18.891 -5.699 -2.443 1 95.81 182 PRO A C 1
ATOM 1405 O O . PRO A 1 182 ? 19.734 -5.141 -1.733 1 95.81 182 PRO A O 1
ATOM 1408 N N . ALA A 1 183 ? 17.938 -6.371 -1.97 1 96.62 183 ALA A N 1
ATOM 1409 C CA . ALA A 1 183 ? 17.75 -6.539 -0.531 1 96.62 183 ALA A CA 1
ATOM 1410 C C . ALA A 1 183 ? 18.906 -7.312 0.086 1 96.62 183 ALA A C 1
ATOM 1412 O O . ALA A 1 183 ? 19.25 -8.398 -0.384 1 96.62 183 ALA A O 1
ATOM 1413 N N . THR A 1 184 ? 19.453 -6.746 1.119 1 96.38 184 THR A N 1
ATOM 1414 C CA . THR A 1 184 ? 20.5 -7.402 1.892 1 96.38 184 THR A CA 1
ATOM 1415 C C . THR A 1 184 ? 20.141 -7.426 3.375 1 96.38 184 THR A C 1
ATOM 1417 O O . THR A 1 184 ? 19.375 -6.59 3.848 1 96.38 184 THR A O 1
ATOM 1420 N N . LYS A 1 185 ? 20.781 -8.477 4.047 1 95.44 185 LYS A N 1
ATOM 1421 C CA . LYS A 1 185 ? 20.469 -8.648 5.461 1 95.44 185 LYS A CA 1
ATOM 1422 C C . LYS A 1 185 ? 21 -7.488 6.289 1 95.44 185 LYS A C 1
ATOM 1424 O O . LYS A 1 185 ? 22.172 -7.121 6.16 1 95.44 185 LYS A O 1
ATOM 1429 N N . LYS A 1 186 ? 20.156 -6.914 7.137 1 93.62 186 LYS A N 1
ATOM 1430 C CA . LYS A 1 186 ? 20.578 -5.828 8.016 1 93.62 186 LYS A CA 1
ATOM 1431 C C . LYS A 1 186 ? 20.656 -6.293 9.469 1 93.62 186 LYS A C 1
ATOM 1433 O O . LYS A 1 186 ? 21.484 -5.801 10.242 1 93.62 186 LYS A O 1
ATOM 1438 N N . LYS A 1 187 ? 19.734 -7.094 9.836 1 91.12 187 LYS A N 1
ATOM 1439 C CA . LYS A 1 187 ? 19.656 -7.543 11.219 1 91.12 187 LYS A CA 1
ATOM 1440 C C . LYS A 1 187 ? 19.094 -8.961 11.305 1 91.12 187 LYS A C 1
ATOM 1442 O O . LYS A 1 187 ? 18.281 -9.367 10.477 1 91.12 187 LYS A O 1
ATOM 1447 N N . ASP A 1 188 ? 19.531 -9.656 12.383 1 88.19 188 ASP A N 1
ATOM 1448 C CA . ASP A 1 188 ? 18.906 -10.93 12.719 1 88.19 188 ASP A CA 1
ATOM 1449 C C . ASP A 1 188 ? 17.578 -10.703 13.453 1 88.19 188 ASP A C 1
ATOM 1451 O O . ASP A 1 188 ? 17.406 -9.703 14.148 1 88.19 188 ASP A O 1
ATOM 1455 N N . ILE A 1 189 ? 16.656 -11.469 13.102 1 79.31 189 ILE A N 1
ATOM 1456 C CA . ILE A 1 189 ? 15.414 -11.43 13.875 1 79.31 189 ILE A CA 1
ATOM 1457 C C . ILE A 1 189 ? 15.477 -12.477 14.992 1 79.31 189 ILE A C 1
ATOM 1459 O O . ILE A 1 189 ? 15.641 -13.664 14.727 1 79.31 189 ILE A O 1
ATOM 1463 N N . LEU A 1 190 ? 15.852 -12.109 16.312 1 66.81 190 LEU A N 1
ATOM 1464 C CA . LEU A 1 190 ? 16 -12.984 17.469 1 66.81 190 LEU A CA 1
ATOM 1465 C C . LEU A 1 190 ? 14.711 -13.008 18.297 1 66.81 190 LEU A C 1
ATOM 1467 O O . LEU A 1 190 ? 13.961 -12.039 18.312 1 66.81 190 LEU A O 1
ATOM 1471 N N . MET B 1 1 ? -5.363 33.719 -18.625 1 36.5 1 MET B N 1
ATOM 1472 C CA . MET B 1 1 ? -4.418 32.969 -17.797 1 36.5 1 MET B CA 1
ATOM 1473 C C . MET B 1 1 ? -5.145 31.953 -16.938 1 36.5 1 MET B C 1
ATOM 1475 O O . MET B 1 1 ? -6.125 32.281 -16.266 1 36.5 1 MET B O 1
ATOM 1479 N N . LEU B 1 2 ? -5.027 30.703 -17.234 1 50 2 LEU B N 1
ATOM 1480 C CA . LEU B 1 2 ? -5.75 29.609 -16.578 1 50 2 LEU B CA 1
ATOM 1481 C C . LEU B 1 2 ? -5.684 29.75 -15.07 1 50 2 LEU B C 1
ATOM 1483 O O . LEU B 1 2 ? -4.602 29.906 -14.5 1 50 2 LEU B O 1
ATOM 1487 N N . GLU B 1 3 ? -6.688 30.203 -14.469 1 61.47 3 GLU B N 1
ATOM 1488 C CA . GLU B 1 3 ? -6.793 30.406 -13.023 1 61.47 3 GLU B CA 1
ATOM 1489 C C . GLU B 1 3 ? -6.223 29.203 -12.266 1 61.47 3 GLU B C 1
ATOM 1491 O O . GLU B 1 3 ? -6.523 28.062 -12.594 1 61.47 3 GLU B O 1
ATOM 1496 N N . THR B 1 4 ? -5.27 29.5 -11.406 1 74.88 4 THR B N 1
ATOM 1497 C CA . THR B 1 4 ? -4.652 28.453 -10.602 1 74.88 4 THR B CA 1
ATOM 1498 C C . THR B 1 4 ? -5.664 27.844 -9.641 1 74.88 4 THR B C 1
ATOM 1500 O O . THR B 1 4 ? -6.734 28.406 -9.414 1 74.88 4 THR B O 1
ATOM 1503 N N . GLY B 1 5 ? -5.539 26.609 -9.219 1 80 5 GLY B N 1
ATOM 1504 C CA . GLY B 1 5 ? -6.375 25.969 -8.211 1 80 5 GLY B CA 1
ATOM 1505 C C . GLY B 1 5 ? -6.617 26.844 -6.992 1 80 5 GLY B C 1
ATOM 1506 O O . GLY B 1 5 ? -7.734 26.906 -6.48 1 80 5 GLY B O 1
ATOM 1507 N N . ARG B 1 6 ? -5.672 27.594 -6.586 1 83.75 6 ARG B N 1
ATOM 1508 C CA . ARG B 1 6 ? -5.738 28.453 -5.414 1 83.75 6 ARG B CA 1
ATOM 1509 C C . ARG B 1 6 ? -6.758 29.578 -5.617 1 83.75 6 ARG B C 1
ATOM 1511 O O . ARG B 1 6 ? -7.562 29.859 -4.727 1 83.75 6 ARG B O 1
ATOM 1518 N N . LYS B 1 7 ? -6.609 30.203 -6.73 1 82.88 7 LYS B N 1
ATOM 1519 C CA . LYS B 1 7 ? -7.551 31.281 -7.031 1 82.88 7 LYS B CA 1
ATOM 1520 C C . LYS B 1 7 ? -8.984 30.766 -7.105 1 82.88 7 LYS B C 1
ATOM 1522 O O . LYS B 1 7 ? -9.906 31.406 -6.602 1 82.88 7 LYS B O 1
ATOM 1527 N N . LYS B 1 8 ? -9.234 29.656 -7.734 1 83.88 8 LYS B N 1
ATOM 1528 C CA . LYS B 1 8 ? -10.562 29.047 -7.848 1 83.88 8 LYS B CA 1
ATOM 1529 C C . LYS B 1 8 ? -11.133 28.703 -6.473 1 83.88 8 LYS B C 1
ATOM 1531 O O . LYS B 1 8 ? -12.305 28.969 -6.195 1 83.88 8 LYS B O 1
ATOM 1536 N N . PHE B 1 9 ? -10.281 28.156 -5.68 1 88.38 9 PHE B N 1
ATOM 1537 C CA . PHE B 1 9 ? -10.711 27.844 -4.324 1 88.38 9 PHE B CA 1
ATOM 1538 C C . PHE B 1 9 ? -11.156 29.094 -3.58 1 88.38 9 PHE B C 1
ATOM 1540 O O . PHE B 1 9 ? -12.188 29.094 -2.91 1 88.38 9 PHE B O 1
ATOM 1547 N N . SER B 1 10 ? -10.375 30.078 -3.621 1 86.44 10 SER B N 1
ATOM 1548 C CA . SER B 1 10 ? -10.672 31.312 -2.91 1 86.44 10 SER B CA 1
ATOM 1549 C C . SER B 1 10 ? -12.016 31.891 -3.352 1 86.44 10 SER B C 1
ATOM 1551 O O . SER B 1 10 ? -12.758 32.438 -2.537 1 86.44 10 SER B O 1
ATOM 1553 N N . ARG B 1 11 ? -12.312 31.688 -4.559 1 89.06 11 ARG B N 1
ATOM 1554 C CA . ARG B 1 11 ? -13.547 32.219 -5.121 1 89.06 11 ARG B CA 1
ATOM 1555 C C . ARG B 1 11 ? -14.766 31.469 -4.578 1 89.06 11 ARG B C 1
ATOM 1557 O O . ARG B 1 11 ? -15.805 32.094 -4.309 1 89.06 11 ARG B O 1
ATOM 1564 N N . TRP B 1 12 ? -14.703 30.203 -4.41 1 92.44 12 TRP B N 1
ATOM 1565 C CA . TRP B 1 12 ? -15.844 29.359 -4.035 1 92.44 12 TRP B CA 1
ATOM 1566 C C . TRP B 1 12 ? -15.711 28.875 -2.598 1 92.44 12 TRP B C 1
ATOM 1568 O O . TRP B 1 12 ? -16.391 27.922 -2.197 1 92.44 12 TRP B O 1
ATOM 1578 N N . LYS B 1 13 ? -14.852 29.516 -1.877 1 93.5 13 LYS B N 1
ATOM 1579 C CA . LYS B 1 13 ? -14.508 29.078 -0.528 1 93.5 13 LYS B CA 1
ATOM 1580 C C . LYS B 1 13 ? -15.75 28.984 0.356 1 93.5 13 LYS B C 1
ATOM 1582 O O . LYS B 1 13 ? -15.93 28.016 1.087 1 93.5 13 LYS B O 1
ATOM 1587 N N . TRP B 1 14 ? -16.578 30.016 0.289 1 94.06 14 TRP B N 1
ATOM 1588 C CA . TRP B 1 14 ? -17.75 30.047 1.156 1 94.06 14 TRP B CA 1
ATOM 1589 C C . TRP B 1 14 ? -18.672 28.875 0.868 1 94.06 14 TRP B C 1
ATOM 1591 O O . TRP B 1 14 ? -19.219 28.266 1.79 1 94.06 14 TRP B O 1
ATOM 1601 N N . LEU B 1 15 ? -18.906 28.484 -0.362 1 95.38 15 LEU B N 1
ATOM 1602 C CA . LEU B 1 15 ? -19.75 27.359 -0.757 1 95.38 15 LEU B CA 1
ATOM 1603 C C . LEU B 1 15 ? -19.125 26.031 -0.342 1 95.38 15 LEU B C 1
ATOM 1605 O O . LEU B 1 15 ? -19.812 25.156 0.167 1 95.38 15 LEU B O 1
ATOM 1609 N N . ILE B 1 16 ? -17.859 25.953 -0.575 1 95.38 16 ILE B N 1
ATOM 1610 C CA . ILE B 1 16 ? -17.141 24.734 -0.23 1 95.38 16 ILE B CA 1
ATOM 1611 C C . ILE B 1 16 ? -17.234 24.484 1.272 1 95.38 16 ILE B C 1
ATOM 1613 O O . ILE B 1 16 ? -17.547 23.375 1.702 1 95.38 16 ILE B O 1
ATOM 1617 N N . LYS B 1 17 ? -16.984 25.5 2.035 1 94.81 17 LYS B N 1
ATOM 1618 C CA . LYS B 1 17 ? -17.047 25.375 3.488 1 94.81 17 LYS B CA 1
ATOM 1619 C C . LYS B 1 17 ? -18.453 25 3.947 1 94.81 17 LYS B C 1
ATOM 1621 O O . LYS B 1 17 ? -18.609 24.234 4.898 1 94.81 17 LYS B O 1
ATOM 1626 N N . PHE B 1 18 ? -19.484 25.547 3.264 1 97.12 18 PHE B N 1
ATOM 1627 C CA . PHE B 1 18 ? -20.875 25.219 3.559 1 97.12 18 PHE B CA 1
ATOM 1628 C C . PHE B 1 18 ? -21.141 23.734 3.295 1 97.12 18 PHE B C 1
ATOM 1630 O O . PHE B 1 18 ? -21.766 23.062 4.117 1 97.12 18 PHE B O 1
ATOM 1637 N N . LEU B 1 19 ? -20.641 23.219 2.223 1 97.62 19 LEU B N 1
ATOM 1638 C CA . LEU B 1 19 ? -20.844 21.828 1.854 1 97.62 19 LEU B CA 1
ATOM 1639 C C . LEU B 1 19 ? -20.094 20.906 2.803 1 97.62 19 LEU B C 1
ATOM 1641 O O . LEU B 1 19 ? -20.562 19.812 3.117 1 97.62 19 LEU B O 1
ATOM 1645 N N . VAL B 1 20 ? -18.891 21.297 3.244 1 98.06 20 VAL B N 1
ATOM 1646 C CA . VAL B 1 20 ? -18.156 20.531 4.238 1 98.06 20 VAL B CA 1
ATOM 1647 C C . VAL B 1 20 ? -18.984 20.391 5.508 1 98.06 20 VAL B C 1
ATOM 1649 O O . VAL B 1 20 ? -19.062 19.297 6.082 1 98.06 20 VAL B O 1
ATOM 1652 N N . LYS B 1 21 ? -19.609 21.453 5.922 1 97.5 21 LYS B N 1
ATOM 1653 C CA . LYS B 1 21 ? -20.453 21.422 7.113 1 97.5 21 LYS B CA 1
ATOM 1654 C C . LYS B 1 21 ? -21.625 20.453 6.938 1 97.5 21 LYS B C 1
ATOM 1656 O O . LYS B 1 21 ? -21.984 19.734 7.863 1 97.5 21 LYS B O 1
ATOM 1661 N N . ILE B 1 22 ? -22.219 20.406 5.781 1 97.94 22 ILE B N 1
ATOM 1662 C CA . ILE B 1 22 ? -23.344 19.531 5.48 1 97.94 22 ILE B CA 1
ATOM 1663 C C . ILE B 1 22 ? -22.906 18.078 5.547 1 97.94 22 ILE B C 1
ATOM 1665 O O . ILE B 1 22 ? -23.562 17.25 6.176 1 97.94 22 ILE B O 1
ATOM 1669 N N . VAL B 1 23 ? -21.781 17.797 4.922 1 97.94 23 VAL B N 1
ATOM 1670 C CA . VAL B 1 23 ? -21.281 16.438 4.871 1 97.94 23 VAL B CA 1
ATOM 1671 C C . VAL B 1 23 ? -20.875 15.977 6.27 1 97.94 23 VAL B C 1
ATOM 1673 O O . VAL B 1 23 ? -21 14.797 6.609 1 97.94 23 VAL B O 1
ATOM 1676 N N . SER B 1 24 ? -20.438 16.938 7.098 1 97.5 24 SER B N 1
ATOM 1677 C CA . SER B 1 24 ? -19.953 16.641 8.438 1 97.5 24 SER B CA 1
ATOM 1678 C C . SER B 1 24 ? -21.078 16.125 9.336 1 97.5 24 SER B C 1
ATOM 1680 O O . SER B 1 24 ? -20.828 15.555 10.398 1 97.5 24 SER B O 1
ATOM 1682 N N . ILE B 1 25 ? -22.312 16.25 8.945 1 97.88 25 ILE B N 1
ATOM 1683 C CA . ILE B 1 25 ? -23.469 15.805 9.703 1 97.88 25 ILE B CA 1
ATOM 1684 C C . ILE B 1 25 ? -23.625 14.289 9.562 1 97.88 25 ILE B C 1
ATOM 1686 O O . ILE B 1 25 ? -24.141 13.625 10.461 1 97.88 25 ILE B O 1
ATOM 1690 N N . LEU B 1 26 ? -23.156 13.789 8.484 1 97.5 26 LEU B N 1
ATOM 1691 C CA . LEU B 1 26 ? -23.266 12.359 8.227 1 97.5 26 LEU B CA 1
ATOM 1692 C C . LEU B 1 26 ? -22.375 11.562 9.18 1 97.5 26 LEU B C 1
ATOM 1694 O O . LEU B 1 26 ? -21.312 12.039 9.57 1 97.5 26 LEU B O 1
ATOM 1698 N N . PRO B 1 27 ? -22.891 10.375 9.469 1 97.62 27 PRO B N 1
ATOM 1699 C CA . PRO B 1 27 ? -22.047 9.523 10.32 1 97.62 27 PRO B CA 1
ATOM 1700 C C . PRO B 1 27 ? -20.672 9.25 9.711 1 97.62 27 PRO B C 1
ATOM 1702 O O . PRO B 1 27 ? -20.547 9.164 8.484 1 97.62 27 PRO B O 1
ATOM 1705 N N . THR B 1 28 ? -19.656 9.148 10.57 1 97.44 28 THR B N 1
ATOM 1706 C CA . THR B 1 28 ? -18.281 8.945 10.148 1 97.44 28 THR B CA 1
ATOM 1707 C C . THR B 1 28 ? -18.172 7.75 9.203 1 97.44 28 THR B C 1
A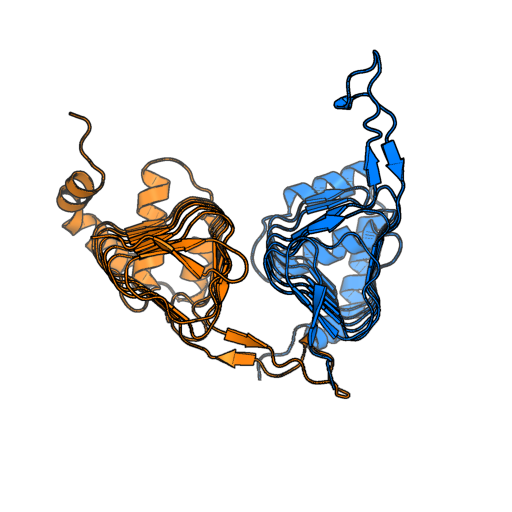TOM 1709 O O . THR B 1 28 ? -17.484 7.812 8.188 1 97.44 28 THR B O 1
ATOM 1712 N N . SER B 1 29 ? -18.844 6.664 9.531 1 95.5 29 SER B N 1
ATOM 1713 C CA . SER B 1 29 ? -18.766 5.461 8.711 1 95.5 29 SER B CA 1
ATOM 1714 C C . SER B 1 29 ? -19.234 5.738 7.281 1 95.5 29 SER B C 1
ATOM 1716 O O . SER B 1 29 ? -18.656 5.219 6.324 1 95.5 29 SER B O 1
ATOM 1718 N N . ILE B 1 30 ? -20.219 6.5 7.121 1 96.94 30 ILE B N 1
ATOM 1719 C CA . ILE B 1 30 ? -20.75 6.852 5.809 1 96.94 30 ILE B CA 1
ATOM 1720 C C . ILE B 1 30 ? -19.75 7.734 5.066 1 96.94 30 ILE B C 1
ATOM 1722 O O . ILE B 1 30 ? -19.516 7.543 3.875 1 96.94 30 ILE B O 1
ATOM 1726 N N . ARG B 1 31 ? -19.188 8.703 5.785 1 98.06 31 ARG B N 1
ATOM 1727 C CA . ARG B 1 31 ? -18.234 9.609 5.164 1 98.06 31 ARG B CA 1
ATOM 1728 C C . ARG B 1 31 ? -17 8.859 4.676 1 98.06 31 ARG B C 1
ATOM 1730 O O . ARG B 1 31 ? -16.484 9.133 3.586 1 98.06 31 ARG B O 1
ATOM 1737 N N . VAL B 1 32 ? -16.531 7.875 5.465 1 96.81 32 VAL B N 1
ATOM 1738 C CA . VAL B 1 32 ? -15.375 7.07 5.078 1 96.81 32 VAL B CA 1
ATOM 1739 C C . VAL B 1 32 ? -15.711 6.246 3.838 1 96.81 32 VAL B C 1
ATOM 1741 O O . VAL B 1 32 ? -14.898 6.137 2.918 1 96.81 32 VAL B O 1
ATOM 1744 N N . THR B 1 33 ? -16.938 5.691 3.826 1 95.06 33 THR B N 1
ATOM 1745 C CA . THR B 1 33 ? -17.375 4.918 2.672 1 95.06 33 THR B CA 1
ATOM 1746 C C . THR B 1 33 ? -17.453 5.797 1.428 1 95.06 33 THR B C 1
ATOM 1748 O O . THR B 1 33 ? -17.031 5.391 0.344 1 95.06 33 THR B O 1
ATOM 1751 N N . LEU B 1 34 ? -17.969 6.965 1.59 1 96 34 LEU B N 1
ATOM 1752 C CA . LEU B 1 34 ? -18.078 7.906 0.479 1 96 34 LEU B CA 1
ATOM 1753 C C . LEU B 1 34 ? -16.688 8.273 -0.049 1 96 34 LEU B C 1
ATOM 1755 O O . LEU B 1 34 ? -16.484 8.367 -1.262 1 96 34 LEU B O 1
ATOM 1759 N N . MET B 1 35 ? -15.727 8.508 0.894 1 96.56 35 MET B N 1
ATOM 1760 C CA . MET B 1 35 ? -14.352 8.805 0.496 1 96.56 35 MET B CA 1
ATOM 1761 C C . MET B 1 35 ? -13.797 7.699 -0.398 1 96.56 35 MET B C 1
ATOM 1763 O O . MET B 1 35 ? -13.164 7.984 -1.419 1 96.56 35 MET B O 1
ATOM 1767 N N . THR B 1 36 ? -14.023 6.516 0.013 1 95 36 THR B N 1
ATOM 1768 C CA . THR B 1 36 ? -13.508 5.352 -0.704 1 95 36 THR B CA 1
ATOM 1769 C C . THR B 1 36 ? -14.211 5.191 -2.049 1 95 36 THR B C 1
ATOM 1771 O O . THR B 1 36 ? -13.562 4.961 -3.072 1 95 36 THR B O 1
ATOM 1774 N N . MET B 1 37 ? -15.492 5.355 -2.092 1 92.62 37 MET B N 1
ATOM 1775 C CA . MET B 1 37 ? -16.297 5.145 -3.287 1 92.62 37 MET B CA 1
ATOM 1776 C C . MET B 1 37 ? -15.992 6.199 -4.348 1 92.62 37 MET B C 1
ATOM 1778 O O . MET B 1 37 ? -15.961 5.891 -5.539 1 92.62 37 MET B O 1
ATOM 1782 N N . PHE B 1 38 ? -15.727 7.367 -3.959 1 94.56 38 PHE B N 1
ATOM 1783 C CA . PHE B 1 38 ? -15.555 8.461 -4.906 1 94.56 38 PHE B CA 1
ATOM 1784 C C . PHE B 1 38 ? -14.078 8.742 -5.145 1 94.56 38 PHE B C 1
ATOM 1786 O O . PHE B 1 38 ? -13.719 9.773 -5.73 1 94.56 38 PHE B O 1
ATOM 1793 N N . SER B 1 39 ? -13.266 7.859 -4.656 1 95.69 39 SER B N 1
ATOM 1794 C CA . SER B 1 39 ? -11.828 8.062 -4.801 1 95.69 39 SER B CA 1
ATOM 1795 C C . SER B 1 39 ? -11.43 8.133 -6.27 1 95.69 39 SER B C 1
ATOM 1797 O O . SER B 1 39 ? -10.422 8.758 -6.609 1 95.69 39 SER B O 1
ATOM 1799 N N . GLY B 1 40 ? -12.164 7.598 -7.141 1 95.81 40 GLY B N 1
ATOM 1800 C CA . GLY B 1 40 ? -11.781 7.539 -8.547 1 95.81 40 GLY B CA 1
ATOM 1801 C C . GLY B 1 40 ? -12.539 8.523 -9.414 1 95.81 40 GLY B C 1
ATOM 1802 O O . GLY B 1 40 ? -12.289 8.617 -10.617 1 95.81 40 GLY B O 1
ATOM 1803 N N . LEU B 1 41 ? -13.516 9.297 -8.906 1 95.62 41 LEU B N 1
ATOM 1804 C CA . LEU B 1 41 ? -14.32 10.227 -9.688 1 95.62 41 LEU B CA 1
ATOM 1805 C C . LEU B 1 41 ? -13.453 11.289 -10.344 1 95.62 41 LEU B C 1
ATOM 1807 O O . LEU B 1 41 ? -12.711 12 -9.656 1 95.62 41 LEU B O 1
ATOM 1811 N N . PRO B 1 42 ? -13.469 11.43 -11.625 1 95.5 42 PRO B N 1
ATOM 1812 C CA . PRO B 1 42 ? -12.562 12.336 -12.336 1 95.5 42 PRO B CA 1
ATOM 1813 C C . PRO B 1 42 ? -13.102 13.766 -12.414 1 95.5 42 PRO B C 1
ATOM 1815 O O . PRO B 1 42 ? -14.234 14.031 -12 1 95.5 42 PRO B O 1
ATOM 1818 N N . GLY B 1 43 ? -12.156 14.727 -12.922 1 95 43 GLY B N 1
ATOM 1819 C CA . GLY B 1 43 ? -12.562 16.078 -13.242 1 95 43 GLY B CA 1
ATOM 1820 C C . GLY B 1 43 ? -12.664 16.984 -12.023 1 95 43 GLY B C 1
ATOM 1821 O O . GLY B 1 43 ? -12.391 16.547 -10.898 1 95 43 GLY B O 1
ATOM 1822 N N . LYS B 1 44 ? -13.078 18.172 -12.234 1 94.44 44 LYS B N 1
ATOM 1823 C CA . LYS B 1 44 ? -13.18 19.188 -11.188 1 94.44 44 LYS B CA 1
ATOM 1824 C C . LYS B 1 44 ? -14.164 18.766 -10.109 1 94.44 44 LYS B C 1
ATOM 1826 O O . LYS B 1 44 ? -13.883 18.906 -8.914 1 94.44 44 LYS B O 1
ATOM 1831 N N . PRO B 1 45 ? -15.391 18.172 -10.516 1 95.5 45 PRO B N 1
ATOM 1832 C CA . PRO B 1 45 ? -16.312 17.734 -9.453 1 95.5 45 PRO B CA 1
ATOM 1833 C C . PRO B 1 45 ? -15.672 16.703 -8.523 1 95.5 45 PRO B C 1
ATOM 1835 O O . PRO B 1 45 ? -15.906 16.734 -7.312 1 95.5 45 PRO B O 1
ATOM 1838 N N . GLY B 1 46 ? -14.891 15.773 -9.133 1 97.56 46 GLY B N 1
ATOM 1839 C CA . GLY B 1 46 ? -14.195 14.789 -8.312 1 97.56 46 GLY B CA 1
ATOM 1840 C C . GLY B 1 46 ? -13.219 15.414 -7.34 1 97.56 46 GLY B C 1
ATOM 1841 O O . GLY B 1 46 ? -13.117 14.984 -6.188 1 97.56 46 GLY B O 1
ATOM 1842 N N . VAL B 1 47 ? -12.531 16.406 -7.82 1 97.31 47 VAL B N 1
ATOM 1843 C CA . VAL B 1 47 ? -11.539 17.094 -7 1 97.31 47 VAL B CA 1
ATOM 1844 C C . VAL B 1 47 ? -12.227 17.797 -5.828 1 97.31 47 VAL B C 1
ATOM 1846 O O . VAL B 1 47 ? -11.805 17.656 -4.68 1 97.31 47 VAL B O 1
ATOM 1849 N N . VAL B 1 48 ? -13.281 18.453 -6.07 1 97.56 48 VAL B N 1
ATOM 1850 C CA . VAL B 1 48 ? -14 19.203 -5.051 1 97.56 48 VAL B CA 1
ATOM 1851 C C . VAL B 1 48 ? -14.625 18.25 -4.035 1 97.56 48 VAL B C 1
ATOM 1853 O O . VAL B 1 48 ? -14.539 18.484 -2.828 1 97.56 48 VAL B O 1
ATOM 1856 N N . LEU B 1 49 ? -15.242 17.203 -4.535 1 98.25 49 LEU B N 1
ATOM 1857 C CA . LEU B 1 49 ? -15.891 16.219 -3.662 1 98.25 49 LEU B CA 1
ATOM 1858 C C . LEU B 1 49 ? -14.883 15.57 -2.727 1 98.25 49 LEU B C 1
ATOM 1860 O O . LEU B 1 49 ? -15.148 15.406 -1.534 1 98.25 49 LEU B O 1
ATOM 1864 N N . ARG B 1 50 ? -13.766 15.211 -3.283 1 98.5 50 ARG B N 1
ATOM 1865 C CA . ARG B 1 50 ? -12.742 14.586 -2.447 1 98.5 50 ARG B CA 1
ATOM 1866 C C . ARG B 1 50 ? -12.242 15.555 -1.383 1 98.5 50 ARG B C 1
ATOM 1868 O O . ARG B 1 50 ? -12 15.164 -0.24 1 98.5 50 ARG B O 1
ATOM 1875 N N . TYR B 1 51 ? -12.078 16.797 -1.697 1 98.62 51 TYR B N 1
ATOM 1876 C CA . TYR B 1 51 ? -11.703 17.797 -0.701 1 98.62 51 TYR B CA 1
ATOM 1877 C C . TYR B 1 51 ? -12.758 17.891 0.396 1 98.62 51 TYR B C 1
ATOM 1879 O O . TYR B 1 51 ? -12.43 17.891 1.585 1 98.62 51 TYR B O 1
ATOM 1887 N N . ILE B 1 52 ? -14.023 17.984 -0.002 1 98.75 52 ILE B N 1
ATOM 1888 C CA . ILE B 1 52 ? -15.133 18.203 0.928 1 98.75 52 ILE B CA 1
ATOM 1889 C C . ILE B 1 52 ? -15.211 17.031 1.912 1 98.75 52 ILE B C 1
ATOM 1891 O O . ILE B 1 52 ? -15.305 17.25 3.125 1 98.75 52 ILE B O 1
ATOM 1895 N N . ILE B 1 53 ? -15.156 15.852 1.377 1 98.81 53 ILE B N 1
ATOM 1896 C CA . ILE B 1 53 ? -15.281 14.68 2.234 1 98.81 53 ILE B CA 1
ATOM 1897 C C . ILE B 1 53 ? -14.055 14.57 3.143 1 98.81 53 ILE B C 1
ATOM 1899 O O . ILE B 1 53 ? -14.188 14.359 4.348 1 98.81 53 ILE B O 1
ATOM 1903 N N . PHE B 1 54 ? -12.859 14.766 2.594 1 98.81 54 PHE B N 1
ATOM 1904 C CA . PHE B 1 54 ? -11.633 14.703 3.375 1 98.81 54 PHE B CA 1
ATOM 1905 C C . PHE B 1 54 ? -11.648 15.734 4.496 1 98.81 54 PHE B C 1
ATOM 1907 O O . PHE B 1 54 ? -11.328 15.414 5.645 1 98.81 54 PHE B O 1
ATOM 1914 N N . SER B 1 55 ? -11.961 16.953 4.133 1 98.81 55 SER B N 1
ATOM 1915 C CA . SER B 1 55 ? -12.008 18.031 5.102 1 98.81 55 SER B CA 1
ATOM 1916 C C . SER B 1 55 ? -13 17.734 6.223 1 98.81 55 SER B C 1
ATOM 1918 O O . SER B 1 55 ? -12.758 18.094 7.379 1 98.81 55 SER B O 1
ATOM 1920 N N . SER B 1 56 ? -14.078 17.094 5.895 1 98.75 56 SER B N 1
ATOM 1921 C CA . SER B 1 56 ? -15.094 16.781 6.891 1 98.75 56 SER B CA 1
ATOM 1922 C C . SER B 1 56 ? -14.617 15.68 7.836 1 98.75 56 SER B C 1
ATOM 1924 O O . SER B 1 56 ? -15.148 15.531 8.938 1 98.75 56 SER B O 1
ATOM 1926 N N . LEU B 1 57 ? -13.648 14.914 7.438 1 98.75 57 LEU B N 1
ATOM 1927 C CA . LEU B 1 57 ? -13.203 13.742 8.188 1 98.75 57 LEU B CA 1
ATOM 1928 C C . LEU B 1 57 ? -11.93 14.062 8.977 1 98.75 57 LEU B C 1
ATOM 1930 O O . LEU B 1 57 ? -11.711 13.508 10.055 1 98.75 57 LEU B O 1
ATOM 1934 N N . SER B 1 58 ? -11.094 14.93 8.43 1 98.81 58 SER B N 1
ATOM 1935 C CA . SER B 1 58 ? -9.758 15.148 8.961 1 98.81 58 SER B CA 1
ATOM 1936 C C . SER B 1 58 ? -9.805 15.922 10.273 1 98.81 58 SER B C 1
ATOM 1938 O O . SER B 1 58 ? -10.805 16.578 10.578 1 98.81 58 SER B O 1
ATOM 1940 N N . LYS B 1 59 ? -8.742 15.758 11.047 1 98.62 59 LYS B N 1
ATOM 1941 C CA . LYS B 1 59 ? -8.625 16.516 12.297 1 98.62 59 LYS B CA 1
ATOM 1942 C C . LYS B 1 59 ? -8.594 18.016 12.031 1 98.62 59 LYS B C 1
ATOM 1944 O O . LYS B 1 59 ? -9.25 18.781 12.727 1 98.62 59 LYS B O 1
ATOM 1949 N N . CYS B 1 60 ? -7.809 18.406 11.07 1 98.38 60 CYS B N 1
ATOM 1950 C CA . CYS B 1 60 ? -7.699 19.766 10.539 1 98.38 60 CYS B CA 1
ATOM 1951 C C . CYS B 1 60 ? -7.395 19.734 9.047 1 98.38 60 CYS B C 1
ATOM 1953 O O . CYS B 1 60 ? -6.617 18.906 8.578 1 98.38 60 CYS B O 1
ATOM 1955 N N . CYS B 1 61 ? -8.023 20.656 8.32 1 98.62 61 CYS B N 1
ATOM 1956 C CA . CYS B 1 61 ? -7.762 20.781 6.895 1 98.62 61 CYS B CA 1
ATOM 1957 C C . CYS B 1 61 ? -7.746 22.234 6.457 1 98.62 61 CYS B C 1
ATOM 1959 O O . CYS B 1 61 ? -8.75 22.938 6.59 1 98.62 61 CYS B O 1
ATOM 1961 N N . GLY B 1 62 ? -6.617 22.641 5.965 1 98.5 62 GLY B N 1
ATOM 1962 C CA . GLY B 1 62 ? -6.488 24.016 5.504 1 98.5 62 GLY B CA 1
ATOM 1963 C C . GLY B 1 62 ? -7.16 24.25 4.168 1 98.5 62 GLY B C 1
ATOM 1964 O O . GLY B 1 62 ? -7.902 23.406 3.674 1 98.5 62 GLY B O 1
ATOM 1965 N N . ASP B 1 63 ? -6.867 25.469 3.602 1 97.81 63 ASP B N 1
ATOM 1966 C CA . ASP B 1 63 ? -7.441 25.875 2.326 1 97.81 63 ASP B CA 1
ATOM 1967 C C . ASP B 1 63 ? -6.637 25.312 1.154 1 97.81 63 ASP B C 1
ATOM 1969 O O . ASP B 1 63 ? -5.414 25.203 1.229 1 97.81 63 ASP B O 1
ATOM 1973 N N . ASN B 1 64 ? -7.344 24.953 0.094 1 97.38 64 ASN B N 1
ATOM 1974 C CA . ASN B 1 64 ? -6.738 24.594 -1.185 1 97.38 64 ASN B CA 1
ATOM 1975 C C . ASN B 1 64 ? -5.887 23.328 -1.065 1 97.38 64 ASN B C 1
ATOM 1977 O O . ASN B 1 64 ? -4.719 23.328 -1.454 1 97.38 64 ASN B O 1
ATOM 1981 N N . VAL B 1 65 ? -6.492 22.344 -0.511 1 98.5 65 VAL B N 1
ATOM 1982 C CA . VAL B 1 65 ? -5.887 21.031 -0.445 1 98.5 65 VAL B CA 1
ATOM 1983 C C . VAL B 1 65 ? -6.41 20.156 -1.587 1 98.5 65 VAL B C 1
ATOM 1985 O O . VAL B 1 65 ? -7.621 20.047 -1.787 1 98.5 65 VAL B O 1
ATOM 1988 N N . TYR B 1 66 ? -5.508 19.609 -2.316 1 98.69 66 TYR B N 1
ATOM 1989 C CA . TYR B 1 66 ? -5.82 18.766 -3.461 1 98.69 66 TYR B CA 1
ATOM 1990 C C . TYR B 1 66 ? -5.59 17.297 -3.133 1 98.69 66 TYR B C 1
ATOM 1992 O O . TYR B 1 66 ? -4.504 16.922 -2.684 1 98.69 66 TYR B O 1
ATOM 2000 N N . ILE B 1 67 ? -6.555 16.484 -3.299 1 98.62 67 ILE B N 1
ATOM 2001 C CA . ILE B 1 67 ? -6.449 15.031 -3.158 1 98.62 67 ILE B CA 1
ATOM 2002 C C . ILE B 1 67 ? -6.695 14.367 -4.508 1 98.62 67 ILE B C 1
ATOM 2004 O O . ILE B 1 67 ? -7.801 14.438 -5.051 1 98.62 67 ILE B O 1
ATOM 2008 N N . GLY B 1 68 ? -5.68 13.688 -4.98 1 98.5 68 GLY B N 1
ATOM 2009 C CA . GLY B 1 68 ? -5.754 13.023 -6.27 1 98.5 68 GLY B CA 1
ATOM 2010 C C . GLY B 1 68 ? -6.652 11.797 -6.262 1 98.5 68 GLY B C 1
ATOM 2011 O O . GLY B 1 68 ? -7.332 11.531 -5.27 1 98.5 68 GLY B O 1
ATOM 2012 N N . ARG B 1 69 ? -6.699 11.125 -7.422 1 98.06 69 ARG B N 1
ATOM 2013 C CA . ARG B 1 69 ? -7.578 9.977 -7.582 1 98.06 69 ARG B CA 1
ATOM 2014 C C . ARG B 1 69 ? -6.922 8.703 -7.043 1 98.06 69 ARG B C 1
ATOM 2016 O O . ARG B 1 69 ? -5.695 8.586 -7.047 1 98.06 69 ARG B O 1
ATOM 2023 N N . TRP B 1 70 ? -7.816 7.797 -6.5 1 97 70 TRP B N 1
ATOM 2024 C CA . TRP B 1 70 ? -7.473 6.434 -6.121 1 97 70 TRP B CA 1
ATOM 2025 C C . TRP B 1 70 ? -6.496 6.422 -4.953 1 97 70 TRP B C 1
ATOM 2027 O O . TRP B 1 70 ? -5.598 5.578 -4.891 1 97 70 TRP B O 1
ATOM 2037 N N . CYS B 1 71 ? -6.531 7.48 -4.156 1 98.06 71 CYS B N 1
ATOM 2038 C CA . CYS B 1 71 ? -5.82 7.461 -2.881 1 98.06 71 CYS B CA 1
ATOM 2039 C C . CYS B 1 71 ? -6.531 6.566 -1.873 1 98.06 71 CYS B C 1
ATOM 2041 O O . CYS B 1 71 ? -7.762 6.48 -1.875 1 98.06 71 CYS B O 1
ATOM 2043 N N . ASN B 1 72 ? -5.801 5.805 -1.157 1 97.69 72 ASN B N 1
ATOM 2044 C CA . ASN B 1 72 ? -6.289 5.086 0.015 1 97.69 72 ASN B CA 1
ATOM 2045 C C . ASN B 1 72 ? -5.848 5.762 1.311 1 97.69 72 ASN B C 1
ATOM 2047 O O . ASN B 1 72 ? -4.691 5.641 1.716 1 97.69 72 ASN B O 1
ATOM 2051 N N . ILE B 1 73 ? -6.73 6.484 1.976 1 98.38 73 ILE B N 1
ATOM 2052 C CA . ILE B 1 73 ? -6.422 7.238 3.186 1 98.38 73 ILE B CA 1
ATOM 2053 C C . ILE B 1 73 ? -7.199 6.664 4.367 1 98.38 73 ILE B C 1
ATOM 2055 O O . ILE B 1 73 ? -8.438 6.664 4.363 1 98.38 73 ILE B O 1
ATOM 2059 N N . LYS B 1 74 ? -6.508 6.195 5.324 1 97.75 74 LYS B N 1
ATOM 2060 C CA . LYS B 1 74 ? -7.094 5.555 6.496 1 97.75 74 LYS B CA 1
ATOM 2061 C C . LYS B 1 74 ? -6.879 6.398 7.75 1 97.75 74 LYS B C 1
ATOM 2063 O O . LYS B 1 74 ? -5.895 7.137 7.848 1 97.75 74 LYS B O 1
ATOM 2068 N N . ASN B 1 75 ? -7.875 6.25 8.68 1 98.19 75 ASN B N 1
ATOM 2069 C CA . ASN B 1 75 ? -7.789 6.969 9.945 1 98.19 75 ASN B CA 1
ATOM 2070 C C . ASN B 1 75 ? -7.609 8.469 9.727 1 98.19 75 ASN B C 1
ATOM 2072 O O . ASN B 1 75 ? -6.707 9.078 10.305 1 98.19 75 ASN B O 1
ATOM 2076 N N . ILE B 1 76 ? -8.469 8.984 8.906 1 98.62 76 ILE B N 1
ATOM 2077 C CA . ILE B 1 76 ? -8.398 10.367 8.461 1 98.62 76 ILE B CA 1
ATOM 2078 C C . ILE B 1 76 ? -8.609 11.305 9.648 1 98.62 76 ILE B C 1
ATOM 2080 O O . ILE B 1 76 ? -8.047 12.406 9.68 1 98.62 76 ILE B O 1
ATOM 2084 N N . GLY B 1 77 ? -9.305 10.859 10.602 1 98.62 77 GLY B N 1
ATOM 2085 C CA . GLY B 1 77 ? -9.609 11.664 11.773 1 98.62 77 GLY B CA 1
ATOM 2086 C C . GLY B 1 77 ? -8.375 12.047 12.57 1 98.62 77 GLY B C 1
ATOM 2087 O O . GLY B 1 77 ? -8.453 12.883 13.469 1 98.62 77 GLY B O 1
ATOM 2088 N N . SER B 1 78 ? -7.242 11.477 12.305 1 98.81 78 SER B N 1
ATOM 2089 C CA . SER B 1 78 ? -6 11.766 13.016 1 98.81 78 SER B CA 1
ATOM 2090 C C . SER B 1 78 ? -5.004 12.492 12.117 1 98.81 78 SER B C 1
ATOM 2092 O O . SER B 1 78 ? -3.811 12.547 12.422 1 98.81 78 SER B O 1
ATOM 2094 N N . ILE B 1 79 ? -5.449 13.047 11.031 1 98.88 79 ILE B N 1
ATOM 2095 C CA . ILE B 1 79 ? -4.598 13.711 10.055 1 98.88 79 ILE B CA 1
ATOM 2096 C C . ILE B 1 79 ? -4.875 15.219 10.062 1 98.88 79 ILE B C 1
ATOM 2098 O O . ILE B 1 79 ? -6.031 15.641 10.008 1 98.88 79 ILE B O 1
ATOM 2102 N N . SER B 1 80 ? -3.879 16.016 10.195 1 98.94 80 SER B N 1
ATOM 2103 C CA . SER B 1 80 ? -3.932 17.469 10.086 1 98.94 80 SER B CA 1
ATOM 2104 C C . SER B 1 80 ? -3.146 17.953 8.867 1 98.94 80 SER B C 1
ATOM 2106 O O . SER B 1 80 ? -1.992 17.578 8.672 1 98.94 80 SER B O 1
ATOM 2108 N N . VAL B 1 81 ? -3.76 18.781 8.07 1 98.88 81 VAL B N 1
ATOM 2109 C CA . VAL B 1 81 ? -3.148 19.297 6.852 1 98.88 81 VAL B CA 1
ATOM 2110 C C . VAL B 1 81 ? -3.289 20.812 6.801 1 98.88 81 VAL B C 1
ATOM 2112 O O . VAL B 1 81 ? -4.363 21.344 7.066 1 98.88 81 VAL B O 1
ATOM 2115 N N . GLY B 1 82 ? -2.164 21.5 6.48 1 98.81 82 GLY B N 1
ATOM 2116 C CA . GLY B 1 82 ? -2.184 22.953 6.324 1 98.81 82 GLY B CA 1
ATOM 2117 C C . GLY B 1 82 ? -2.762 23.406 4.996 1 98.81 82 GLY B C 1
ATOM 2118 O O . GLY B 1 82 ? -3.557 22.688 4.387 1 98.81 82 GLY B O 1
ATOM 2119 N N . ASP B 1 83 ? -2.418 24.656 4.57 1 98.69 83 ASP B N 1
ATOM 2120 C CA . ASP B 1 83 ? -2.922 25.25 3.34 1 98.69 83 ASP B CA 1
ATOM 2121 C C . ASP B 1 83 ? -2.053 24.859 2.145 1 98.69 83 ASP B C 1
ATOM 2123 O O . ASP B 1 83 ? -0.842 24.688 2.285 1 98.69 83 ASP B O 1
ATOM 2127 N N . ASN B 1 84 ? -2.66 24.75 0.992 1 98.44 84 ASN B N 1
ATOM 2128 C CA . ASN B 1 84 ? -1.945 24.594 -0.27 1 98.44 84 ASN B CA 1
ATOM 2129 C C . ASN B 1 84 ? -1.135 23.297 -0.295 1 98.44 84 ASN B C 1
ATOM 2131 O O . ASN B 1 84 ? 0.048 23.312 -0.639 1 98.44 84 ASN B O 1
ATOM 2135 N N . VAL B 1 85 ? -1.769 22.281 0.036 1 98.88 85 VAL B N 1
ATOM 2136 C CA . VAL B 1 85 ? -1.162 20.953 0.021 1 98.88 85 VAL B CA 1
ATOM 2137 C C . VAL B 1 85 ? -1.728 20.141 -1.142 1 98.88 85 VAL B C 1
ATOM 2139 O O . VAL B 1 85 ? -2.924 20.203 -1.43 1 98.88 85 VAL B O 1
ATOM 2142 N N . SER B 1 86 ? -0.901 19.422 -1.834 1 98.88 86 SER B N 1
ATOM 2143 C CA . SER B 1 86 ? -1.323 18.516 -2.898 1 98.88 86 SER B CA 1
ATOM 2144 C C . SER B 1 86 ? -0.904 17.094 -2.6 1 98.88 86 SER B C 1
ATOM 2146 O O . SER B 1 86 ? 0.282 16.812 -2.414 1 98.88 86 SER B O 1
ATOM 2148 N N . ILE B 1 87 ? -1.803 16.203 -2.471 1 98.88 87 ILE B N 1
ATOM 2149 C CA . ILE B 1 87 ? -1.619 14.75 -2.404 1 98.88 87 ILE B CA 1
ATOM 2150 C C . ILE B 1 87 ? -2.055 14.117 -3.723 1 98.88 87 ILE B C 1
ATOM 2152 O O . ILE B 1 87 ? -3.252 13.977 -3.988 1 98.88 87 ILE B O 1
ATOM 2156 N N . HIS B 1 88 ? -1.172 13.695 -4.484 1 98.69 88 HIS B N 1
ATOM 2157 C CA . HIS B 1 88 ? -1.477 13.273 -5.848 1 98.69 88 HIS B CA 1
ATOM 2158 C C . HIS B 1 88 ? -1.977 11.836 -5.883 1 98.69 88 HIS B C 1
ATOM 2160 O O . HIS B 1 88 ? -2.357 11.281 -4.852 1 98.69 88 HIS B O 1
ATOM 2166 N N . ASP B 1 89 ? -2.104 11.32 -7.082 1 98.5 89 ASP B N 1
ATOM 2167 C CA . ASP B 1 89 ? -2.863 10.094 -7.297 1 98.5 89 ASP B CA 1
ATOM 2168 C C . ASP B 1 89 ? -2.156 8.891 -6.672 1 98.5 89 ASP B C 1
ATOM 2170 O O . ASP B 1 89 ? -0.927 8.859 -6.598 1 98.5 89 ASP B O 1
ATOM 2174 N N . TYR B 1 90 ? -2.936 7.871 -6.203 1 97.81 90 TYR B N 1
ATOM 2175 C CA . TYR B 1 90 ? -2.475 6.527 -5.875 1 97.81 90 TYR B CA 1
ATOM 2176 C C . TYR B 1 90 ? -1.666 6.531 -4.582 1 97.81 90 TYR B C 1
ATOM 2178 O O . TYR B 1 90 ? -0.855 5.633 -4.352 1 97.81 90 TYR B O 1
ATOM 2186 N N . ASN B 1 91 ? -1.823 7.586 -3.785 1 98.69 91 ASN B N 1
ATOM 2187 C CA . ASN B 1 91 ? -1.126 7.586 -2.502 1 98.69 91 ASN B CA 1
ATOM 2188 C C . ASN B 1 91 ? -1.816 6.68 -1.487 1 98.69 91 ASN B C 1
ATOM 2190 O O . ASN B 1 91 ? -3.035 6.504 -1.535 1 98.69 91 ASN B O 1
ATOM 2194 N N . TYR B 1 92 ? -1.06 6.023 -0.652 1 98.75 92 TYR B N 1
ATOM 2195 C CA . TYR B 1 92 ? -1.521 5.273 0.509 1 98.75 92 TYR B CA 1
ATOM 2196 C C . TYR B 1 92 ? -1.115 5.965 1.805 1 98.75 92 TYR B C 1
ATOM 2198 O O . TYR B 1 92 ? 0.073 6.047 2.127 1 98.75 92 TYR B O 1
ATOM 2206 N N . ILE B 1 93 ? -2.076 6.48 2.572 1 98.81 93 ILE B N 1
ATOM 2207 C CA . ILE B 1 93 ? -1.812 7.234 3.793 1 98.81 93 ILE B CA 1
ATOM 2208 C C . ILE B 1 93 ? -2.617 6.645 4.949 1 98.81 93 ILE B C 1
ATOM 2210 O O . ILE B 1 93 ? -3.828 6.441 4.832 1 98.81 93 ILE B O 1
ATOM 2214 N N . ASP B 1 94 ? -1.953 6.293 6 1 98.62 94 ASP B N 1
ATOM 2215 C CA . ASP B 1 94 ? -2.629 5.812 7.203 1 98.62 94 ASP B CA 1
ATOM 2216 C C . ASP B 1 94 ? -2.273 6.672 8.414 1 98.62 94 ASP B C 1
ATOM 2218 O O . ASP B 1 94 ? -1.146 6.621 8.906 1 98.62 94 ASP B O 1
ATOM 2222 N N . GLY B 1 95 ? -3.26 7.426 8.938 1 98.62 95 GLY B N 1
ATOM 2223 C CA . GLY B 1 95 ? -3.051 8.391 10 1 98.62 95 GLY B CA 1
ATOM 2224 C C . GLY B 1 95 ? -3.201 7.797 11.391 1 98.62 95 GLY B C 1
ATOM 2225 O O . GLY B 1 95 ? -3.354 8.523 12.367 1 98.62 95 GLY B O 1
ATOM 2226 N N . PHE B 1 96 ? -3.078 6.516 11.555 1 98.06 96 PHE B N 1
ATOM 2227 C CA . PHE B 1 96 ? -3.369 5.805 12.789 1 98.06 96 PHE B CA 1
ATOM 2228 C C . PHE B 1 96 ? -2.594 6.406 13.953 1 98.06 96 PHE B C 1
ATOM 2230 O O . PHE B 1 96 ? -3.156 6.641 15.023 1 98.06 96 PHE B O 1
ATOM 2237 N N . GLY B 1 97 ? -1.354 6.648 13.812 1 98.38 97 GLY B N 1
ATOM 2238 C CA . GLY B 1 97 ? -0.487 7.172 14.852 1 98.38 97 GLY B CA 1
ATOM 2239 C C . GLY B 1 97 ? -0.374 8.688 14.836 1 98.38 97 GLY B C 1
ATOM 2240 O O . GLY B 1 97 ? 0.556 9.25 15.414 1 98.38 97 GLY B O 1
ATOM 2241 N N . GLU B 1 98 ? -1.18 9.375 14.047 1 98.69 98 GLU B N 1
ATOM 2242 C CA . GLU B 1 98 ? -1.221 10.828 13.906 1 98.69 98 GLU B CA 1
ATOM 2243 C C . GLU B 1 98 ? -0.292 11.297 12.789 1 98.69 98 GLU B C 1
ATOM 2245 O O . GLU B 1 98 ? 0.889 10.945 12.766 1 98.69 98 GLU B O 1
ATOM 2250 N N . LEU B 1 99 ? -0.826 12.055 11.898 1 98.88 99 LEU B N 1
ATOM 2251 C CA . LEU B 1 99 ? -0.093 12.648 10.781 1 98.88 99 LEU B CA 1
ATOM 2252 C C . LEU B 1 99 ? -0.316 14.156 10.727 1 98.88 99 LEU B C 1
ATOM 2254 O O . LEU B 1 99 ? -1.459 14.617 10.758 1 98.88 99 LEU B O 1
ATOM 2258 N N . SER B 1 100 ? 0.733 14.922 10.734 1 98.94 100 SER B N 1
ATOM 2259 C CA . SER B 1 100 ? 0.667 16.375 10.555 1 98.94 100 SER B CA 1
ATOM 2260 C C . SER B 1 100 ? 1.431 16.797 9.305 1 98.94 100 SER B C 1
ATOM 2262 O O . SER B 1 100 ? 2.613 16.484 9.156 1 98.94 100 SER B O 1
ATOM 2264 N N . ILE B 1 101 ? 0.752 17.469 8.422 1 98.94 101 ILE B N 1
ATOM 2265 C CA . ILE B 1 101 ? 1.346 18.031 7.211 1 98.94 101 ILE B CA 1
ATOM 2266 C C . ILE B 1 101 ? 1.184 19.547 7.215 1 98.94 101 ILE B C 1
ATOM 2268 O O . ILE B 1 101 ? 0.063 20.062 7.27 1 98.94 101 ILE B O 1
ATOM 2272 N N . GLY B 1 102 ? 2.277 20.25 7.176 1 98.94 102 GLY B N 1
ATOM 2273 C CA . GLY B 1 102 ? 2.24 21.703 7.125 1 98.94 102 GLY B CA 1
ATOM 2274 C C . GLY B 1 102 ? 1.752 22.234 5.797 1 98.94 102 GLY B C 1
ATOM 2275 O O . GLY B 1 102 ? 1.216 21.484 4.977 1 98.94 102 GLY B O 1
ATOM 2276 N N . SER B 1 103 ? 1.902 23.562 5.547 1 98.88 103 SER B N 1
ATOM 2277 C CA . SER B 1 103 ? 1.409 24.234 4.348 1 98.88 103 SER B CA 1
ATOM 2278 C C . SER B 1 103 ? 2.418 24.141 3.209 1 98.88 103 SER B C 1
ATOM 2280 O O . SER B 1 103 ? 3.611 23.938 3.443 1 98.88 103 SER B O 1
ATOM 2282 N N . ASP B 1 104 ? 1.944 24.203 2.008 1 98.75 104 ASP B N 1
ATOM 2283 C CA . ASP B 1 104 ? 2.76 24.281 0.799 1 98.75 104 ASP B CA 1
ATOM 2284 C C . ASP B 1 104 ? 3.582 23 0.619 1 98.75 104 ASP B C 1
ATOM 2286 O O . ASP B 1 104 ? 4.77 23.062 0.291 1 98.75 104 ASP B O 1
ATOM 2290 N N . VAL B 1 105 ? 3.008 21.938 0.897 1 98.88 105 VAL B N 1
ATOM 2291 C CA . VAL B 1 105 ? 3.619 20.625 0.729 1 98.88 105 VAL B CA 1
ATOM 2292 C C . VAL B 1 105 ? 3.037 19.938 -0.504 1 98.88 105 VAL B C 1
ATOM 2294 O O . VAL B 1 105 ? 1.83 20 -0.75 1 98.88 105 VAL B O 1
ATOM 2297 N N . SER B 1 106 ? 3.877 19.328 -1.287 1 98.94 106 SER B N 1
ATOM 2298 C CA . SER B 1 106 ? 3.463 18.516 -2.428 1 98.94 106 SER B CA 1
ATOM 2299 C C . SER B 1 106 ? 3.922 17.078 -2.271 1 98.94 106 SER B C 1
ATOM 2301 O O . SER B 1 106 ? 5.109 16.812 -2.07 1 98.94 106 SER B O 1
ATOM 2303 N N . ILE B 1 107 ? 3.027 16.203 -2.305 1 98.94 107 ILE B N 1
ATOM 2304 C CA . ILE B 1 107 ? 3.291 14.766 -2.238 1 98.94 107 ILE B CA 1
ATOM 2305 C C . ILE B 1 107 ? 2.945 14.109 -3.576 1 98.94 107 ILE B C 1
ATOM 2307 O O . ILE B 1 107 ? 1.771 14.016 -3.939 1 98.94 107 ILE B O 1
ATOM 2311 N N . ALA B 1 108 ? 3.914 13.648 -4.293 1 98.88 108 ALA B N 1
ATOM 2312 C CA . ALA B 1 108 ? 3.725 13.102 -5.633 1 98.88 108 ALA B CA 1
ATOM 2313 C C . ALA B 1 108 ? 3.045 11.734 -5.574 1 98.88 108 ALA B C 1
ATOM 2315 O O . ALA B 1 108 ? 2.723 11.242 -4.492 1 98.88 108 ALA B O 1
ATOM 2316 N N . HIS B 1 109 ? 2.746 11.156 -6.746 1 98.75 109 HIS B N 1
ATOM 2317 C CA . HIS B 1 109 ? 1.9 9.977 -6.871 1 98.75 109 HIS B CA 1
ATOM 2318 C C . HIS B 1 109 ? 2.611 8.727 -6.352 1 98.75 109 HIS B C 1
ATOM 2320 O O . HIS B 1 109 ? 3.844 8.664 -6.359 1 98.75 109 HIS B O 1
ATOM 2326 N N . GLY B 1 110 ? 1.796 7.785 -5.906 1 98.5 110 GLY B N 1
ATOM 2327 C CA . GLY B 1 110 ? 2.297 6.465 -5.57 1 98.5 110 GLY B CA 1
ATOM 2328 C C . GLY B 1 110 ? 3.117 6.441 -4.297 1 98.5 110 GLY B C 1
ATOM 2329 O O . GLY B 1 110 ? 3.957 5.559 -4.105 1 98.5 110 GLY B O 1
ATOM 2330 N N . THR B 1 111 ? 2.994 7.43 -3.428 1 98.75 111 THR B N 1
ATOM 2331 C CA . THR B 1 111 ? 3.734 7.559 -2.178 1 98.75 111 THR B CA 1
ATOM 2332 C C . THR B 1 111 ? 2.941 6.969 -1.016 1 98.75 111 THR B C 1
ATOM 2334 O O . THR B 1 111 ? 1.714 6.879 -1.074 1 98.75 111 THR B O 1
ATOM 2337 N N . SER B 1 112 ? 3.664 6.434 -0.016 1 98.81 112 SER B N 1
ATOM 2338 C CA . SER B 1 112 ? 3.049 5.938 1.212 1 98.81 112 SER B CA 1
ATOM 2339 C C . SER B 1 112 ? 3.484 6.762 2.418 1 98.81 112 SER B C 1
ATOM 2341 O O . SER B 1 112 ? 4.656 7.133 2.535 1 98.81 112 SER B O 1
ATOM 2343 N N . ILE B 1 113 ? 2.555 7.113 3.287 1 98.88 113 ILE B N 1
ATOM 2344 C CA . ILE B 1 113 ? 2.832 7.68 4.602 1 98.88 113 ILE B CA 1
ATOM 2345 C C . ILE B 1 113 ? 2.156 6.84 5.68 1 98.88 113 ILE B C 1
ATOM 2347 O O . ILE B 1 113 ? 0.926 6.793 5.762 1 98.88 113 ILE B O 1
ATOM 2351 N N . LEU B 1 114 ? 2.943 6.145 6.453 1 98.56 114 LEU B N 1
ATOM 2352 C CA . LEU B 1 114 ? 2.455 5.273 7.52 1 98.56 114 LEU B CA 1
ATOM 2353 C C . LEU B 1 114 ? 2.848 5.812 8.891 1 98.56 114 LEU B C 1
ATOM 2355 O O . LEU B 1 114 ? 4.012 6.141 9.117 1 98.56 114 LEU B O 1
ATOM 2359 N N . THR B 1 115 ? 1.881 5.871 9.828 1 98.5 115 THR B N 1
ATOM 2360 C CA . THR B 1 115 ? 2.16 6.457 11.133 1 98.5 115 THR B CA 1
ATOM 2361 C C . THR B 1 115 ? 2.178 5.383 12.211 1 98.5 115 THR B C 1
ATOM 2363 O O . THR B 1 115 ? 1.71 5.609 13.328 1 98.5 115 THR B O 1
ATOM 2366 N N . PHE B 1 116 ? 2.59 4.227 11.914 1 96.5 116 PHE B N 1
ATOM 2367 C CA . PHE B 1 116 ? 2.705 3.1 12.836 1 96.5 116 PHE B CA 1
ATOM 2368 C C . PHE B 1 116 ? 3.742 2.1 12.336 1 96.5 116 PHE B C 1
ATOM 2370 O O . PHE B 1 116 ? 4.25 2.227 11.219 1 96.5 116 PHE B O 1
ATOM 2377 N N . ASP B 1 117 ? 4.098 1.236 13.195 1 88.94 117 ASP B N 1
ATOM 2378 C CA . ASP B 1 117 ? 4.922 0.077 12.875 1 88.94 117 ASP B CA 1
ATOM 2379 C C . ASP B 1 117 ? 4.422 -1.172 13.594 1 88.94 117 ASP B C 1
ATOM 2381 O O . ASP B 1 117 ? 3.604 -1.079 14.508 1 88.94 117 ASP B O 1
ATOM 2385 N N . HIS B 1 118 ? 4.773 -2.27 13.008 1 87.75 118 HIS B N 1
ATOM 2386 C CA . HIS B 1 118 ? 4.543 -3.523 13.719 1 87.75 118 HIS B CA 1
ATOM 2387 C C . HIS B 1 118 ? 5.801 -3.98 14.453 1 87.75 118 HIS B C 1
ATOM 2389 O O . HIS B 1 118 ? 6.914 -3.82 13.945 1 87.75 118 HIS B O 1
ATOM 2395 N N . SER B 1 119 ? 5.527 -4.484 15.633 1 89.19 119 SER B N 1
ATOM 2396 C CA . SER B 1 119 ? 6.633 -5.211 16.25 1 89.19 119 SER B CA 1
ATOM 2397 C C . SER B 1 119 ? 6.953 -6.484 15.477 1 89.19 119 SER B C 1
ATOM 2399 O O . SER B 1 119 ? 6.066 -7.094 14.875 1 89.19 119 SER B O 1
ATOM 2401 N N . TYR B 1 120 ? 8.234 -6.793 15.328 1 88.69 120 TYR B N 1
ATOM 2402 C CA . TYR B 1 120 ? 8.617 -8.047 14.688 1 88.69 120 TYR B CA 1
ATOM 2403 C C . TYR B 1 120 ? 9.727 -8.734 15.461 1 88.69 120 TYR B C 1
ATOM 2405 O O . TYR B 1 120 ? 10.875 -8.773 15.016 1 88.69 120 TYR B O 1
ATOM 2413 N N . VAL B 1 121 ? 9.328 -9.25 16.578 1 89.31 121 VAL B N 1
ATOM 2414 C CA . VAL B 1 121 ? 10.242 -10.039 17.391 1 89.31 121 VAL B CA 1
ATOM 2415 C C . VAL B 1 121 ? 9.922 -11.523 17.25 1 89.31 121 VAL B C 1
ATOM 2417 O O . VAL B 1 121 ? 8.758 -11.898 17.062 1 89.31 121 VAL B O 1
ATOM 2420 N N . LYS B 1 122 ? 10.984 -12.344 17.172 1 88.31 122 LYS B N 1
ATOM 2421 C CA . LYS B 1 122 ? 10.734 -13.781 17.125 1 88.31 122 LYS B CA 1
ATOM 2422 C C . LYS B 1 122 ? 10.023 -14.258 18.375 1 88.31 122 LYS B C 1
ATOM 2424 O O . LYS B 1 122 ? 10.555 -14.125 19.484 1 88.31 122 LYS B O 1
ATOM 2429 N N . SER B 1 123 ? 8.844 -14.703 18.125 1 89.69 123 SER B N 1
ATOM 2430 C CA . SER B 1 123 ? 8.016 -15.188 19.234 1 89.69 123 SER B CA 1
ATOM 2431 C C . SER B 1 123 ? 6.992 -16.203 18.734 1 89.69 123 SER B C 1
ATOM 2433 O O . SER B 1 123 ? 7.027 -16.625 17.578 1 89.69 123 SER B O 1
ATOM 2435 N N . SER B 1 124 ? 6.219 -16.688 19.609 1 91.5 124 SER B N 1
ATOM 2436 C CA . SER B 1 124 ? 5.152 -17.609 19.234 1 91.5 124 SER B CA 1
ATOM 2437 C C . SER B 1 124 ? 4.043 -16.875 18.469 1 91.5 124 SER B C 1
ATOM 2439 O O . SER B 1 124 ? 3.219 -17.516 17.812 1 91.5 124 SER B O 1
ATOM 2441 N N . THR B 1 125 ? 4.051 -15.633 18.609 1 93.94 125 THR B N 1
ATOM 2442 C CA . THR B 1 125 ? 3.064 -14.82 17.906 1 93.94 125 THR B CA 1
ATOM 2443 C C . THR B 1 125 ? 3.574 -14.43 16.531 1 93.94 125 THR B C 1
ATOM 2445 O O . THR B 1 125 ? 4.621 -13.789 16.406 1 93.94 125 THR B O 1
ATOM 2448 N N . PRO B 1 126 ? 2.855 -14.805 15.516 1 94.94 126 PRO B N 1
ATOM 2449 C CA . PRO B 1 126 ? 3.27 -14.398 14.172 1 94.94 126 PRO B CA 1
ATOM 2450 C C . PRO B 1 126 ? 3.418 -12.891 14.031 1 94.94 126 PRO B C 1
ATOM 2452 O O . PRO B 1 126 ? 2.707 -12.133 14.695 1 94.94 126 PRO B O 1
ATOM 2455 N N . PHE B 1 127 ? 4.352 -12.438 13.078 1 94.31 127 PHE B N 1
ATOM 2456 C CA . PHE B 1 127 ? 4.625 -11.016 12.875 1 94.31 127 PHE B CA 1
ATOM 2457 C C . PHE B 1 127 ? 3.332 -10.242 12.664 1 94.31 127 PHE B C 1
ATOM 2459 O O . PHE B 1 127 ? 3.125 -9.195 13.281 1 94.31 127 PHE B O 1
ATOM 2466 N N . LYS B 1 128 ? 2.477 -10.727 11.859 1 93.44 128 LYS B N 1
ATOM 2467 C CA . LYS B 1 128 ? 1.282 -10.008 11.422 1 93.44 128 LYS B CA 1
ATOM 2468 C C . LYS B 1 128 ? 0.315 -9.797 12.586 1 93.44 128 LYS B C 1
ATOM 2470 O O . LYS B 1 128 ? -0.619 -9 12.484 1 93.44 128 LYS B O 1
ATOM 2475 N N . TYR B 1 129 ? 0.477 -10.508 13.664 1 93.75 129 TYR B N 1
ATOM 2476 C CA . TYR B 1 129 ? -0.43 -10.391 14.797 1 93.75 129 TYR B CA 1
ATOM 2477 C C . TYR B 1 129 ? 0.26 -9.719 15.977 1 93.75 129 TYR B C 1
ATOM 2479 O O . TYR B 1 129 ? -0.339 -9.555 17.047 1 93.75 129 TYR B O 1
ATOM 2487 N N . GLN B 1 130 ? 1.472 -9.398 15.789 1 93.31 130 GLN B N 1
ATOM 2488 C CA . GLN B 1 130 ? 2.18 -8.711 16.859 1 93.31 130 GLN B CA 1
ATOM 2489 C C . GLN B 1 130 ? 1.682 -7.277 17.016 1 93.31 130 GLN B C 1
ATOM 2491 O O . GLN B 1 130 ? 0.981 -6.754 16.156 1 93.31 130 GLN B O 1
ATOM 2496 N N . LYS B 1 131 ? 2.035 -6.699 18.078 1 92.06 131 LYS B N 1
ATOM 2497 C CA . LYS B 1 131 ? 1.531 -5.395 18.5 1 92.06 131 LYS B CA 1
ATOM 2498 C C . LYS B 1 131 ? 1.878 -4.32 17.469 1 92.06 131 LYS B C 1
ATOM 2500 O O . LYS B 1 131 ? 2.992 -4.293 16.938 1 92.06 131 LYS B O 1
ATOM 2505 N N . VAL B 1 132 ? 0.877 -3.51 17.219 1 93.81 132 VAL B N 1
ATOM 2506 C CA . VAL B 1 132 ? 1.081 -2.32 16.406 1 93.81 132 VAL B CA 1
ATOM 2507 C C . VAL B 1 132 ? 1.548 -1.161 17.281 1 93.81 132 VAL B C 1
ATOM 2509 O O . VAL B 1 132 ? 0.963 -0.895 18.328 1 93.81 132 VAL B O 1
ATOM 2512 N N . ILE B 1 133 ? 2.586 -0.522 16.906 1 94.44 133 ILE B N 1
ATOM 2513 C CA . ILE B 1 133 ? 3.146 0.599 17.641 1 94.44 133 ILE B CA 1
ATOM 2514 C C . ILE B 1 133 ? 2.867 1.904 16.906 1 94.44 133 ILE B C 1
ATOM 2516 O O . ILE B 1 133 ? 3.336 2.096 15.781 1 94.44 133 ILE B O 1
ATOM 2520 N N . MET B 1 134 ? 2.074 2.754 17.562 1 96.94 134 MET B N 1
ATOM 2521 C CA . MET B 1 134 ? 1.817 4.066 16.969 1 96.94 134 MET B CA 1
ATOM 2522 C C . MET B 1 134 ? 3.09 4.906 16.938 1 96.94 134 MET B C 1
ATOM 2524 O O . MET B 1 134 ? 3.822 4.969 17.922 1 96.94 134 MET B O 1
ATOM 2528 N N . LYS B 1 135 ? 3.387 5.473 15.844 1 97.81 135 LYS B N 1
ATOM 2529 C CA . LYS B 1 135 ? 4.543 6.34 15.633 1 97.81 135 LYS B CA 1
ATOM 2530 C C . LYS B 1 135 ? 4.176 7.539 14.766 1 97.81 135 LYS B C 1
ATOM 2532 O O . LYS B 1 135 ? 4.098 7.426 13.539 1 97.81 135 LYS B O 1
ATOM 2537 N N . PRO B 1 136 ? 4.012 8.703 15.352 1 98.38 136 PRO B N 1
ATOM 2538 C CA . PRO B 1 136 ? 3.566 9.875 14.594 1 98.38 136 PRO B CA 1
ATOM 2539 C C . PRO B 1 136 ? 4.535 10.258 13.477 1 98.38 136 PRO B C 1
ATOM 2541 O O . PRO B 1 136 ? 5.73 9.961 13.562 1 98.38 136 PRO B O 1
ATOM 2544 N N . VAL B 1 137 ? 4.023 10.836 12.414 1 98.88 137 VAL B N 1
ATOM 2545 C CA . VAL B 1 137 ? 4.797 11.422 11.32 1 98.88 137 VAL B CA 1
ATOM 2546 C C . VAL B 1 137 ? 4.484 12.914 11.219 1 98.88 137 VAL B C 1
ATOM 2548 O O . VAL B 1 137 ? 3.318 13.312 11.25 1 98.88 137 VAL B O 1
ATOM 2551 N N . GLU B 1 138 ? 5.484 13.711 11.148 1 98.94 138 GLU B N 1
ATOM 2552 C CA . GLU B 1 138 ? 5.348 15.148 10.969 1 98.94 138 GLU B CA 1
ATOM 2553 C C . GLU B 1 138 ? 6.066 15.625 9.711 1 98.94 138 GLU B C 1
ATOM 2555 O O . GLU B 1 138 ? 7.27 15.398 9.555 1 98.94 138 GLU B O 1
ATOM 2560 N N . ILE B 1 139 ? 5.379 16.203 8.828 1 98.94 139 ILE B N 1
ATOM 2561 C CA . ILE B 1 139 ? 5.918 16.844 7.637 1 98.94 139 ILE B CA 1
ATOM 2562 C C . ILE B 1 139 ? 5.691 18.359 7.727 1 98.94 139 ILE B C 1
ATOM 2564 O O . ILE B 1 139 ? 4.547 18.828 7.711 1 98.94 139 ILE B O 1
ATOM 2568 N N . HIS B 1 140 ? 6.727 19.094 7.855 1 98.88 140 HIS B N 1
ATOM 2569 C CA . HIS B 1 140 ? 6.617 20.547 8.008 1 98.88 140 HIS B CA 1
ATOM 2570 C C . HIS B 1 140 ? 6.371 21.219 6.668 1 98.88 140 HIS B C 1
ATOM 2572 O O . HIS B 1 140 ? 6.211 20.547 5.645 1 98.88 140 HIS B O 1
ATOM 2578 N N . SER B 1 141 ? 6.348 22.562 6.684 1 98.81 141 SER B N 1
ATOM 2579 C CA . SER B 1 141 ? 5.93 23.328 5.508 1 98.81 141 SER B CA 1
ATOM 2580 C C . SER B 1 141 ? 7.02 23.328 4.438 1 98.81 141 SER B C 1
ATOM 2582 O O . SER B 1 141 ? 8.195 23.109 4.742 1 98.81 141 SER B O 1
ATOM 2584 N N . ASN B 1 142 ? 6.629 23.531 3.229 1 98.62 142 ASN B N 1
ATOM 2585 C CA . ASN B 1 142 ? 7.512 23.672 2.076 1 98.62 142 ASN B CA 1
ATOM 2586 C C . ASN B 1 142 ? 8.375 22.438 1.883 1 98.62 142 ASN B C 1
ATOM 2588 O O . ASN B 1 142 ? 9.602 22.531 1.764 1 98.62 142 ASN B O 1
ATOM 2592 N N . VAL B 1 143 ? 7.77 21.344 1.866 1 98.81 143 VAL B N 1
ATOM 2593 C CA . VAL B 1 143 ? 8.398 20.047 1.605 1 98.81 143 VAL B CA 1
ATOM 2594 C C . VAL B 1 143 ? 7.852 19.469 0.304 1 98.81 143 VAL B C 1
ATOM 2596 O O . VAL B 1 143 ? 6.648 19.531 0.042 1 98.81 143 VAL B O 1
ATOM 2599 N N . TRP B 1 144 ? 8.719 18.938 -0.529 1 98.81 144 TRP B N 1
ATOM 2600 C CA . TRP B 1 144 ? 8.352 18.203 -1.734 1 98.81 144 TRP B CA 1
ATOM 2601 C C . TRP B 1 144 ? 8.75 16.734 -1.619 1 98.81 144 TRP B C 1
ATOM 2603 O O . TRP B 1 144 ? 9.93 16.422 -1.45 1 98.81 144 TRP B O 1
ATOM 2613 N N . ILE B 1 145 ? 7.785 15.906 -1.693 1 98.88 145 ILE B N 1
ATOM 2614 C CA . ILE B 1 145 ? 8.008 14.461 -1.628 1 98.88 145 ILE B CA 1
ATOM 2615 C C . ILE B 1 145 ? 7.82 13.852 -3.014 1 98.88 145 ILE B C 1
ATOM 2617 O O . ILE B 1 145 ? 6.719 13.883 -3.572 1 98.88 145 ILE B O 1
ATOM 2621 N N . GLY B 1 146 ? 8.836 13.258 -3.543 1 98.75 146 GLY B N 1
ATOM 2622 C CA . GLY B 1 146 ? 8.812 12.672 -4.875 1 98.75 146 GLY B CA 1
ATOM 2623 C C . GLY B 1 146 ? 7.949 11.422 -4.965 1 98.75 146 GLY B C 1
ATOM 2624 O O . GLY B 1 146 ? 7.402 10.969 -3.961 1 98.75 146 GLY B O 1
ATOM 2625 N N . CYS B 1 147 ? 7.805 10.93 -6.223 1 98.75 147 CYS B N 1
ATOM 2626 C CA . CYS B 1 147 ? 6.887 9.82 -6.449 1 98.75 147 CYS B CA 1
ATOM 2627 C C . CYS B 1 147 ? 7.465 8.516 -5.906 1 98.75 147 CYS B C 1
ATOM 2629 O O . CYS B 1 147 ? 8.68 8.297 -5.973 1 98.75 147 CYS B O 1
ATOM 2631 N N . GLY B 1 148 ? 6.523 7.715 -5.336 1 98.69 148 GLY B N 1
ATOM 2632 C CA . GLY B 1 148 ? 6.906 6.379 -4.914 1 98.69 148 GLY B CA 1
ATOM 2633 C C . GLY B 1 148 ? 7.664 6.359 -3.6 1 98.69 148 GLY B C 1
ATOM 2634 O O . GLY B 1 148 ? 8.203 5.324 -3.203 1 98.69 148 GLY B O 1
ATOM 2635 N N . VAL B 1 149 ? 7.742 7.496 -2.912 1 98.81 149 VAL B N 1
ATOM 2636 C CA . VAL B 1 149 ? 8.453 7.57 -1.641 1 98.81 149 VAL B CA 1
ATOM 2637 C C . VAL B 1 149 ? 7.656 6.848 -0.559 1 98.81 149 VAL B C 1
ATOM 2639 O O . VAL B 1 149 ? 6.422 6.824 -0.599 1 98.81 149 VAL B O 1
ATOM 2642 N N . ARG B 1 150 ? 8.328 6.164 0.384 1 98.88 150 ARG B N 1
ATOM 2643 C CA . ARG B 1 150 ? 7.738 5.582 1.582 1 98.88 150 ARG B CA 1
ATOM 2644 C C . ARG B 1 150 ? 8.18 6.332 2.834 1 98.88 150 ARG B C 1
ATOM 2646 O O . ARG B 1 150 ? 9.359 6.309 3.195 1 98.88 150 ARG B O 1
ATOM 2653 N N . VAL B 1 151 ? 7.277 7.07 3.479 1 98.88 151 VAL B N 1
ATOM 2654 C CA . VAL B 1 151 ? 7.539 7.738 4.75 1 98.88 151 VAL B CA 1
ATOM 2655 C C . VAL B 1 151 ? 7.062 6.855 5.902 1 98.88 151 VAL B C 1
ATOM 2657 O O . VAL B 1 151 ? 5.863 6.633 6.066 1 98.88 151 VAL B O 1
ATOM 2660 N N . LEU B 1 152 ? 7.98 6.395 6.719 1 98.31 152 LEU B N 1
ATOM 2661 C CA . LEU B 1 152 ? 7.656 5.414 7.754 1 98.31 152 LEU B CA 1
ATOM 2662 C C . LEU B 1 152 ? 7.418 6.102 9.094 1 98.31 152 LEU B C 1
ATOM 2664 O O . LEU B 1 152 ? 7.797 7.258 9.281 1 98.31 152 LEU B O 1
ATOM 2668 N N . GLY B 1 153 ? 6.793 5.34 9.961 1 98.06 153 GLY B N 1
ATOM 2669 C CA . GLY B 1 153 ? 6.379 5.883 11.242 1 98.06 153 GLY B CA 1
ATOM 2670 C C . GLY B 1 153 ? 7.535 6.434 12.062 1 98.06 153 GLY B C 1
ATOM 2671 O O . GLY B 1 153 ? 8.625 5.863 12.062 1 98.06 153 GLY B O 1
ATOM 2672 N N . GLY B 1 154 ? 7.258 7.566 12.797 1 97.75 154 GLY B N 1
ATOM 2673 C CA . GLY B 1 154 ? 8.242 8.156 13.695 1 97.75 154 GLY B CA 1
ATOM 2674 C C . GLY B 1 154 ? 9.125 9.18 13.016 1 97.75 154 GLY B C 1
ATOM 2675 O O . GLY B 1 154 ? 10.086 9.672 13.617 1 97.75 154 GLY B O 1
ATOM 2676 N N . THR B 1 155 ? 8.805 9.531 11.797 1 98 155 THR B N 1
ATOM 2677 C CA . THR B 1 155 ? 9.633 10.406 10.977 1 98 155 THR B CA 1
ATOM 2678 C C . THR B 1 155 ? 9.18 11.852 11.102 1 98 155 THR B C 1
ATOM 2680 O O . THR B 1 155 ? 7.98 12.141 11.102 1 98 155 THR B O 1
ATOM 2683 N N . THR B 1 156 ? 10.141 12.742 11.195 1 98.75 156 THR B N 1
ATOM 2684 C CA . THR B 1 156 ? 9.898 14.172 11.031 1 98.75 156 THR B CA 1
ATOM 2685 C C . THR B 1 156 ? 10.664 14.711 9.828 1 98.75 156 THR B C 1
ATOM 2687 O O . THR B 1 156 ? 11.875 14.547 9.734 1 98.75 156 THR B O 1
ATOM 2690 N N . ILE B 1 157 ? 9.977 15.258 8.883 1 98.81 157 ILE B N 1
ATOM 2691 C CA . ILE B 1 157 ? 10.594 15.961 7.754 1 98.81 157 ILE B CA 1
ATOM 2692 C C . ILE B 1 157 ? 10.461 17.469 7.953 1 98.81 157 ILE B C 1
ATOM 2694 O O . ILE B 1 157 ? 9.367 18.031 7.844 1 98.81 157 ILE B O 1
ATOM 2698 N N . PHE B 1 158 ? 11.531 18.109 8.25 1 98.44 158 PHE B N 1
ATOM 2699 C CA . PHE B 1 158 ? 11.516 19.531 8.547 1 98.44 158 PHE B CA 1
ATOM 2700 C C . PHE B 1 158 ? 11.359 20.344 7.27 1 98.44 158 PHE B C 1
ATOM 2702 O O . PHE B 1 158 ? 11.5 19.812 6.168 1 98.44 158 PHE B O 1
ATOM 2709 N N . SER B 1 159 ? 11.109 21.641 7.477 1 98.44 159 SER B N 1
ATOM 2710 C CA . SER B 1 159 ? 10.828 22.531 6.355 1 98.44 159 SER B CA 1
ATOM 2711 C C . SER B 1 159 ? 12 22.594 5.387 1 98.44 159 SER B C 1
ATOM 2713 O O . SER B 1 159 ? 13.141 22.328 5.77 1 98.44 159 SER B O 1
ATOM 2715 N N . ASP B 1 160 ? 11.68 22.891 4.129 1 98.19 160 ASP B N 1
ATOM 2716 C CA . ASP B 1 160 ? 12.664 23.125 3.076 1 98.19 160 ASP B CA 1
ATOM 2717 C C . ASP B 1 160 ? 13.43 21.859 2.744 1 98.19 160 ASP B C 1
ATOM 2719 O O . ASP B 1 160 ? 14.656 21.875 2.631 1 98.19 160 ASP B O 1
ATOM 2723 N N . THR B 1 161 ? 12.734 20.828 2.627 1 98.44 161 THR B N 1
ATOM 2724 C CA . THR B 1 161 ? 13.297 19.516 2.336 1 98.44 161 THR B CA 1
ATOM 2725 C C . THR B 1 161 ? 12.68 18.922 1.069 1 98.44 161 THR B C 1
ATOM 2727 O O . THR B 1 161 ? 11.469 19.031 0.857 1 98.44 161 THR B O 1
ATOM 2730 N N . VAL B 1 162 ? 13.469 18.391 0.211 1 98.69 162 VAL B N 1
ATOM 2731 C CA . VAL B 1 162 ? 13.047 17.625 -0.954 1 98.69 162 VAL B CA 1
ATOM 2732 C C . VAL B 1 162 ? 13.461 16.156 -0.784 1 98.69 162 VAL B C 1
ATOM 2734 O O . VAL B 1 162 ? 14.617 15.867 -0.45 1 98.69 162 VAL B O 1
ATOM 2737 N N . VAL B 1 163 ? 12.531 15.281 -0.932 1 98.69 163 VAL B N 1
ATOM 2738 C CA . VAL B 1 163 ? 12.828 13.852 -0.919 1 98.69 163 VAL B CA 1
ATOM 2739 C C . VAL B 1 163 ? 12.703 13.281 -2.332 1 98.69 163 VAL B C 1
ATOM 2741 O O . VAL B 1 163 ? 11.633 13.352 -2.943 1 98.69 163 VAL B O 1
ATOM 2744 N N . GLY B 1 164 ? 13.742 12.727 -2.812 1 98.38 164 GLY B N 1
ATOM 2745 C CA . GLY B 1 164 ? 13.75 12.18 -4.16 1 98.38 164 GLY B CA 1
ATOM 2746 C C . GLY B 1 164 ? 12.898 10.93 -4.309 1 98.38 164 GLY B C 1
ATOM 2747 O O . GLY B 1 164 ? 12.602 10.258 -3.32 1 98.38 164 GLY B O 1
ATOM 2748 N N . ALA B 1 165 ? 12.594 10.664 -5.578 1 98.5 165 ALA B N 1
ATOM 2749 C CA . ALA B 1 165 ? 11.664 9.594 -5.93 1 98.5 165 ALA B CA 1
ATOM 2750 C C . ALA B 1 165 ? 12.156 8.25 -5.398 1 98.5 165 ALA B C 1
ATOM 2752 O O . ALA B 1 165 ? 13.359 7.98 -5.375 1 98.5 165 ALA B O 1
ATOM 2753 N N . ASN B 1 166 ? 11.156 7.414 -4.945 1 98.44 166 ASN B N 1
ATOM 2754 C CA . ASN B 1 166 ? 11.328 6.02 -4.551 1 98.44 166 ASN B CA 1
ATOM 2755 C C . ASN B 1 166 ? 12.211 5.891 -3.312 1 98.44 166 ASN B C 1
ATOM 2757 O O . ASN B 1 166 ? 12.703 4.801 -3.006 1 98.44 166 ASN B O 1
ATOM 2761 N N . SER B 1 167 ? 12.414 6.973 -2.609 1 98.56 167 SER B N 1
ATOM 2762 C CA . SER B 1 167 ? 13.203 6.934 -1.382 1 98.56 167 SER B CA 1
ATOM 2763 C C . SER B 1 167 ? 12.391 6.355 -0.225 1 98.56 167 SER B C 1
ATOM 2765 O O . SER B 1 167 ? 11.164 6.273 -0.3 1 98.56 167 SER B O 1
ATOM 2767 N N . VAL B 1 168 ? 13.102 5.859 0.771 1 98.69 168 VAL B N 1
ATOM 2768 C CA . VAL B 1 168 ? 12.484 5.453 2.031 1 98.69 168 VAL B CA 1
ATOM 2769 C C . VAL B 1 168 ? 12.969 6.367 3.158 1 98.69 168 VAL B C 1
ATOM 2771 O O . VAL B 1 168 ? 14.172 6.512 3.377 1 98.69 168 VAL B O 1
ATOM 2774 N N . VAL B 1 169 ? 12.016 6.98 3.822 1 98.38 169 VAL B N 1
ATOM 2775 C CA . VAL B 1 169 ? 12.32 7.891 4.922 1 98.38 169 VAL B CA 1
ATOM 2776 C C . VAL B 1 169 ? 11.977 7.227 6.254 1 98.38 169 VAL B C 1
ATOM 2778 O O . VAL B 1 169 ? 10.828 6.844 6.484 1 98.38 169 VAL B O 1
ATOM 2781 N N . LYS B 1 170 ? 12.867 7.051 7.137 1 94.12 170 LYS B N 1
ATOM 2782 C CA . LYS B 1 170 ? 12.617 6.418 8.43 1 94.12 170 LYS B CA 1
ATOM 2783 C C . LYS B 1 170 ? 13.25 7.219 9.562 1 94.12 170 LYS B C 1
ATOM 2785 O O . LYS B 1 170 ? 13.188 6.82 10.727 1 94.12 170 LYS B O 1
ATOM 2790 N N . HIS B 1 171 ? 13.891 8.273 9.305 1 91 171 HIS B N 1
ATOM 2791 C CA . HIS B 1 171 ? 14.508 9.164 10.281 1 91 171 HIS B CA 1
ATOM 2792 C C . HIS B 1 171 ? 14.133 10.617 10.031 1 91 171 HIS B C 1
ATOM 2794 O O . HIS B 1 171 ? 13.469 10.922 9.031 1 91 171 HIS B O 1
ATOM 2800 N N . ASN B 1 172 ? 14.594 11.43 10.984 1 96.88 172 ASN B N 1
ATOM 2801 C CA . ASN B 1 172 ? 14.32 12.859 10.828 1 96.88 172 ASN B CA 1
ATOM 2802 C C . ASN B 1 172 ? 15.203 13.484 9.758 1 96.88 172 ASN B C 1
ATOM 2804 O O . ASN B 1 172 ? 16.391 13.18 9.664 1 96.88 172 ASN B O 1
ATOM 2808 N N . LEU B 1 173 ? 14.602 14.289 8.93 1 97.81 173 LEU B N 1
ATOM 2809 C CA . LEU B 1 173 ? 15.312 14.977 7.852 1 97.81 173 LEU B CA 1
ATOM 2810 C C . LEU B 1 173 ? 15.32 16.484 8.078 1 97.81 173 LEU B C 1
ATOM 2812 O O . LEU B 1 173 ? 14.266 17.109 8.172 1 97.81 173 LEU B O 1
ATOM 2816 N N . SER B 1 174 ? 16.484 17.031 8.148 1 96.94 174 SER B N 1
ATOM 2817 C CA . SER B 1 174 ? 16.625 18.484 8.141 1 96.94 174 SER B CA 1
ATOM 2818 C C . SER B 1 174 ? 16.562 19.031 6.719 1 96.94 174 SER B C 1
ATOM 2820 O O . SER B 1 174 ? 16.438 18.281 5.758 1 96.94 174 SER B O 1
ATOM 2822 N N . SER B 1 175 ? 16.641 20.312 6.605 1 97.56 175 SER B N 1
ATOM 2823 C CA . SER B 1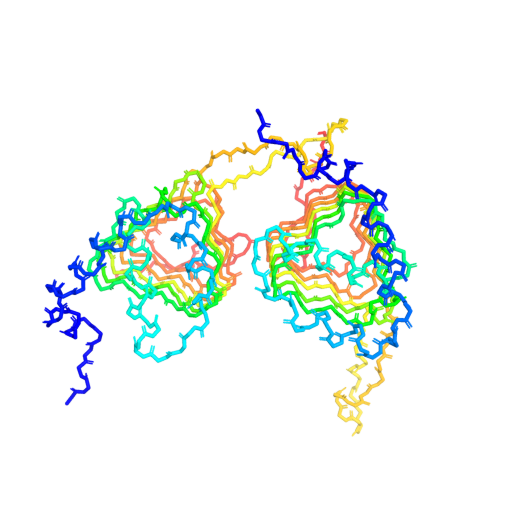 175 ? 16.547 20.969 5.301 1 97.56 175 SER B CA 1
ATOM 2824 C C . SER B 1 175 ? 17.578 20.406 4.328 1 97.56 175 SER B C 1
ATOM 2826 O O . SER B 1 175 ? 18.734 20.188 4.703 1 97.56 175 SER B O 1
ATOM 2828 N N . GLY B 1 176 ? 17.125 20.078 3.092 1 98 176 GLY B N 1
ATOM 2829 C CA . GLY B 1 176 ? 18.047 19.547 2.096 1 98 176 GLY B CA 1
ATOM 2830 C C . GLY B 1 176 ? 17.375 18.594 1.12 1 98 176 GLY B C 1
ATOM 2831 O O . GLY B 1 176 ? 16.141 18.453 1.138 1 98 176 GLY B O 1
ATOM 2832 N N . LEU B 1 177 ? 18.125 18.125 0.167 1 98.19 177 LEU B N 1
ATOM 2833 C CA . LEU B 1 177 ? 17.703 17.078 -0.761 1 98.19 177 LEU B CA 1
ATOM 2834 C C . LEU B 1 177 ? 18.125 15.703 -0.264 1 98.19 177 LEU B C 1
ATOM 2836 O O . LEU B 1 177 ? 19.312 15.469 -0.015 1 98.19 177 LEU B O 1
ATOM 2840 N N . TYR B 1 178 ? 17.203 14.844 -0.132 1 98.25 178 TYR B N 1
ATOM 2841 C CA . TYR B 1 178 ? 17.453 13.484 0.343 1 98.25 178 TYR B CA 1
ATOM 2842 C C . TYR B 1 178 ? 17.047 12.461 -0.704 1 98.25 178 TYR B C 1
ATOM 2844 O O . TYR B 1 178 ? 16.016 12.609 -1.361 1 98.25 178 TYR B O 1
ATOM 2852 N N . VAL B 1 179 ? 17.828 11.398 -0.903 1 97.5 179 VAL B N 1
ATOM 2853 C CA . VAL B 1 179 ? 17.516 10.305 -1.814 1 97.5 179 VAL B CA 1
ATOM 2854 C C . VAL B 1 179 ? 18.047 8.984 -1.249 1 97.5 179 VAL B C 1
ATOM 2856 O O . VAL B 1 179 ? 19.016 8.969 -0.502 1 97.5 179 VAL B O 1
ATOM 2859 N N . GLY B 1 180 ? 17.219 7.93 -1.504 1 96.69 180 GLY B N 1
ATOM 2860 C CA . GLY B 1 180 ? 17.812 6.625 -1.254 1 96.69 180 GLY B CA 1
ATOM 2861 C C . GLY B 1 180 ? 17.016 5.785 -0.28 1 96.69 180 GLY B C 1
ATOM 2862 O O . GLY B 1 180 ? 15.953 6.211 0.195 1 96.69 180 GLY B O 1
ATOM 2863 N N . ILE B 1 181 ? 17.5 4.473 0.03 1 96.31 181 ILE B N 1
ATOM 2864 C CA . ILE B 1 181 ? 16.922 3.49 0.93 1 96.31 181 ILE B CA 1
ATOM 2865 C C . ILE B 1 181 ? 17.953 3.051 1.965 1 96.31 181 ILE B C 1
ATOM 2867 O O . ILE B 1 181 ? 18.797 2.197 1.684 1 96.31 181 ILE B O 1
ATOM 2871 N N . PRO B 1 182 ? 18.031 3.67 3.039 1 94.94 182 PRO B N 1
ATOM 2872 C CA . PRO B 1 182 ? 17.219 4.797 3.498 1 94.94 182 PRO B CA 1
ATOM 2873 C C . PRO B 1 182 ? 17.656 6.125 2.881 1 94.94 182 PRO B C 1
ATOM 2875 O O . PRO B 1 182 ? 18.781 6.25 2.393 1 94.94 182 PRO B O 1
ATOM 2878 N N . ALA B 1 183 ? 16.75 7.07 2.887 1 96.5 183 ALA B N 1
ATOM 2879 C CA . ALA B 1 183 ? 17.047 8.398 2.352 1 96.5 183 ALA B CA 1
ATOM 2880 C C . ALA B 1 183 ? 18.188 9.055 3.117 1 96.5 183 ALA B C 1
ATOM 2882 O O . ALA B 1 183 ? 18.156 9.141 4.348 1 96.5 183 ALA B O 1
ATOM 2883 N N . THR B 1 184 ? 19.156 9.547 2.406 1 96.31 184 THR B N 1
ATOM 2884 C CA . THR B 1 184 ? 20.266 10.312 2.959 1 96.31 184 THR B CA 1
ATOM 2885 C C . THR B 1 184 ? 20.438 11.641 2.217 1 96.31 184 THR B C 1
ATOM 2887 O O . THR B 1 184 ? 20.016 11.766 1.062 1 96.31 184 THR B O 1
ATOM 2890 N N . LYS B 1 185 ? 21.047 12.57 2.982 1 95.81 185 LYS B N 1
ATOM 2891 C CA . LYS B 1 185 ? 21.203 13.906 2.414 1 95.81 185 LYS B CA 1
ATOM 2892 C C . LYS B 1 185 ? 22.188 13.898 1.247 1 95.81 185 LYS B C 1
ATOM 2894 O O . LYS B 1 185 ? 23.281 13.344 1.354 1 95.81 185 LYS B O 1
ATOM 2899 N N . LYS B 1 186 ? 21.859 14.547 0.157 1 94.62 186 LYS B N 1
ATOM 2900 C CA . LYS B 1 186 ? 22.734 14.648 -1.004 1 94.62 186 LYS B CA 1
ATOM 2901 C C . LYS B 1 186 ? 23.219 16.078 -1.193 1 94.62 186 LYS B C 1
ATOM 2903 O O . LYS B 1 186 ? 24.344 16.297 -1.675 1 94.62 186 LYS B O 1
ATOM 2908 N N . LYS B 1 187 ? 22.297 16.938 -0.959 1 93.25 187 LYS B N 1
ATOM 2909 C CA . LYS B 1 187 ? 22.625 18.344 -1.184 1 93.25 187 LYS B CA 1
ATOM 2910 C C . LYS B 1 187 ? 21.891 19.234 -0.188 1 93.25 187 LYS B C 1
ATOM 2912 O O . LYS B 1 187 ? 20.781 18.938 0.23 1 93.25 187 LYS B O 1
ATOM 2917 N N . ASP B 1 188 ? 22.609 20.391 0.145 1 88.81 188 ASP B N 1
ATOM 2918 C CA . ASP B 1 188 ? 21.922 21.438 0.893 1 88.81 188 ASP B CA 1
ATOM 2919 C C . ASP B 1 188 ? 21.016 22.25 -0.018 1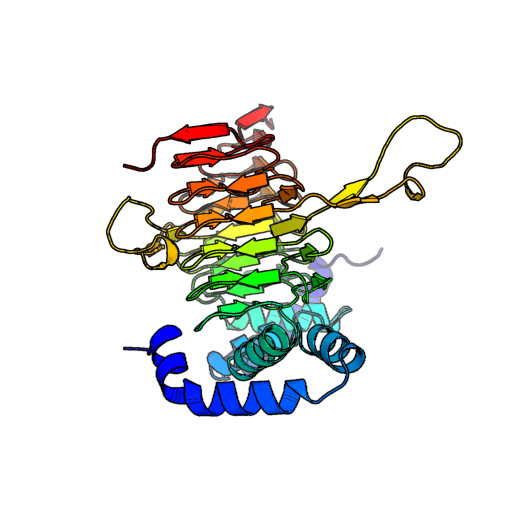 88.81 188 ASP B C 1
ATOM 2921 O O . ASP B 1 188 ? 21.297 22.422 -1.205 1 88.81 188 ASP B O 1
ATOM 2925 N N . ILE B 1 189 ? 19.812 22.438 0.402 1 78.19 189 ILE B N 1
ATOM 2926 C CA . ILE B 1 189 ? 18.969 23.375 -0.316 1 78.19 189 ILE B CA 1
ATOM 2927 C C . ILE B 1 189 ? 19.109 24.766 0.292 1 78.19 189 ILE B C 1
ATOM 2929 O O . ILE B 1 189 ? 18.891 24.953 1.494 1 78.19 189 ILE B O 1
ATOM 2933 N N . LEU B 1 190 ? 20.031 25.609 -0.116 1 59.56 190 LEU B N 1
ATOM 2934 C CA . LEU B 1 190 ? 20.328 26.969 0.314 1 59.56 190 LEU B CA 1
ATOM 2935 C C . LEU B 1 190 ? 19.219 27.922 -0.102 1 59.56 190 LEU B C 1
ATOM 2937 O O . LEU B 1 190 ? 18.562 27.719 -1.133 1 59.56 190 LEU B O 1
#

Solvent-accessible surface area (backbone atoms only — not comparable to full-atom values): 17908 Å² total; per-residue (Å²): 125,85,74,50,71,58,60,51,40,65,72,44,37,71,60,49,55,51,51,20,56,58,58,46,70,50,57,67,72,56,50,54,49,48,48,61,71,43,18,66,46,67,66,70,69,20,40,53,49,44,31,33,49,49,48,47,45,26,62,39,59,42,57,54,46,45,48,38,42,52,39,49,74,38,52,41,55,37,24,31,38,30,35,44,22,36,38,33,34,48,22,38,35,34,15,77,28,30,30,39,34,32,32,35,22,34,34,36,36,47,20,36,40,36,8,42,46,66,44,75,63,94,57,93,53,56,54,92,73,36,59,72,43,72,19,41,26,39,35,35,35,34,21,39,38,30,39,41,20,37,38,35,34,57,17,35,38,37,44,52,20,37,35,36,59,58,13,30,40,63,54,70,39,65,61,14,33,26,43,24,84,66,47,39,82,76,44,77,56,93,129,84,74,50,71,59,59,55,39,66,72,45,38,72,59,49,55,53,50,20,57,58,57,48,70,50,57,67,70,55,51,54,50,49,50,62,71,46,19,65,47,66,66,68,68,23,40,51,50,42,32,33,48,47,47,44,45,26,63,37,59,43,56,54,46,44,51,39,42,51,41,48,75,38,52,42,56,38,23,32,38,31,35,47,22,37,40,33,35,46,22,40,34,35,14,77,28,30,31,39,35,33,32,49,23,39,35,36,38,48,20,35,40,36,9,42,44,67,45,69,58,65,60,95,54,45,44,77,73,37,60,72,42,72,19,41,27,39,34,35,34,45,23,40,37,30,40,42,20,37,38,34,33,56,17,36,37,37,44,50,19,36,36,38,59,55,12,29,40,64,53,72,39,64,60,13,32,24,43,36,75,64,47,39,82,76,42,80,62,128

Sequence (380 aa):
MLETGRKKFSRWKWLIKFLVKIVSILPTSIRVTLMTMFSGLPGKPGVVLRYIIFSSLSKCCGDNVYIGRWCNIKNIGSISVGDNVSIHDYNYIDGFGELSIGSDVSIAHGTSILTFDHSYVKSSTPFKYQKVIMKPVEIHSNVWIGCGVRVLGGTTIFSDTVVGANSVVKHNLSSGLYVGIPATKKKDILMLETGRKKFSRWKWLIKFLVKIVSILPTSIRVTLMTMFSGLPGKPGVVLRYIIFSSLSKCCGDNVYIGRWCNIKNIGSISVGDNVSIHDYNYIDGFGELSIGSDVSIAHGTSILTFDHSYVKSSTPFKYQKVIMKPVEIHSNVWIGCGVRVLGGTTIFSDTVVGANSVVKHNLSSGLYVGIPATKKKDIL

Foldseek 3Di:
DPDDLQRVCVVCVVVLVVLLVVLLVDDLVVLLVVLQVLLAPDDPVSQSSNLSSLCSQACADETRETAEHPEAEAPRPQEHEYADEYHYEQEYEYCPLHEYAEYAEYAYHQEYADQWDWDDDDDPDPRVPGDIGGAYEYHYHQEYEEHLEYEYGNEYEYHQEYEYYNEYDDYYHDHAYWYHDPTDHDGHDD/DPDDLQRVCVVCVVVLVVLLVVLLPDDLVVLLVVLQVLLAPDDPVSQSSNLSSLCSQACADETRETAEHPEAEAPRPQEHEYADEYHYEQEYEYQPLHEYAEYAEYADHQEYEEQWDWDDDDDPDHRVPGDIGGAYEYEYHQEYEEHLEYEYGNEYEYHQEYEYYNEYDDYYHDHAYWYHPHTDHDGHDD

Organism: NCBI:txid82991